Protein AF-A0A3C1P571-F1 (afdb_monomer_lite)

Foldseek 3Di:
DCVVPVQLVVLVVQLVVVLVVLCVVQQVVLVVCVVVVVPVSSVVSVLVSQLVSQLSNLLSVLLSLLQVVCVVVVHDGHSVRSSVLSVVLSQLSSVLSNVVSVVVVVLVVQPPDPDDDPVNVVSVVVSVVVVVVVCQLCVCLSVCCRPVVDRNVRSSVVSNVVCCVPPVVPVVVVCVVVVVVSVVVSPPPD

Structure (mmCIF, N/CA/C/O backbone):
data_AF-A0A3C1P571-F1
#
_entry.id   AF-A0A3C1P571-F1
#
loop_
_atom_site.group_PDB
_atom_site.id
_atom_site.type_symbol
_atom_site.label_atom_id
_atom_site.label_alt_id
_atom_site.label_comp_id
_atom_site.label_asym_id
_atom_site.label_entity_id
_atom_site.label_seq_id
_atom_site.pdbx_PDB_ins_code
_atom_site.Cartn_x
_atom_site.Cartn_y
_atom_site.Cartn_z
_atom_site.occupancy
_atom_site.B_iso_or_equiv
_atom_site.auth_seq_id
_atom_site.auth_comp_id
_atom_site.auth_asym_id
_atom_site.auth_atom_id
_atom_site.pdbx_PDB_model_num
ATOM 1 N N . MET A 1 1 ? -11.996 -12.392 20.877 1.00 53.00 1 MET A N 1
ATOM 2 C CA . MET A 1 1 ? -11.613 -11.478 19.765 1.00 53.00 1 MET A CA 1
ATOM 3 C C . MET A 1 1 ? -11.204 -12.197 18.466 1.00 53.00 1 MET A C 1
ATOM 5 O O . MET A 1 1 ? -12.113 -12.448 17.698 1.00 53.00 1 MET A O 1
ATOM 9 N N . ILE A 1 2 ? -9.954 -12.622 18.165 1.00 51.12 2 ILE A N 1
ATOM 10 C CA . ILE A 1 2 ? -9.664 -13.306 16.856 1.00 51.12 2 ILE A CA 1
ATOM 11 C C . ILE A 1 2 ? -10.326 -14.696 16.749 1.00 51.12 2 ILE A C 1
ATOM 13 O O . ILE A 1 2 ? -10.778 -15.096 15.678 1.00 51.12 2 ILE A O 1
ATOM 17 N N . ARG A 1 3 ? -10.422 -15.438 17.864 1.00 57.59 3 ARG A N 1
ATOM 18 C CA . ARG A 1 3 ? -11.121 -16.739 17.888 1.00 57.59 3 ARG A CA 1
ATOM 19 C C . ARG A 1 3 ? -12.636 -16.619 17.663 1.00 57.59 3 ARG A C 1
ATOM 21 O O . ARG A 1 3 ? -13.216 -17.582 17.166 1.00 57.59 3 ARG A O 1
ATOM 28 N N . GLU A 1 4 ? -13.220 -15.464 17.985 1.00 70.62 4 GLU A N 1
ATOM 29 C CA . GLU A 1 4 ? -14.632 -15.121 17.741 1.00 70.62 4 GLU A CA 1
ATOM 30 C C . GLU A 1 4 ? -14.840 -14.568 16.329 1.00 70.62 4 GLU A C 1
ATOM 32 O O . GLU A 1 4 ? -15.676 -15.075 15.591 1.00 70.62 4 GLU A O 1
ATOM 37 N N . ASN A 1 5 ? -14.000 -13.631 15.887 1.00 79.69 5 ASN A N 1
ATOM 38 C CA . ASN A 1 5 ? -14.169 -12.927 14.614 1.00 79.69 5 ASN A CA 1
ATOM 39 C C . ASN A 1 5 ? -13.268 -13.502 13.515 1.00 79.69 5 ASN A C 1
ATOM 41 O O . ASN A 1 5 ? -12.459 -12.803 12.900 1.00 79.69 5 ASN A O 1
ATOM 45 N N . ARG A 1 6 ? -13.415 -14.808 13.245 1.00 84.44 6 ARG A N 1
ATOM 46 C CA . ARG A 1 6 ? -12.609 -15.539 12.241 1.00 84.44 6 ARG A CA 1
ATOM 47 C C . ARG A 1 6 ? -12.719 -14.956 10.833 1.00 84.44 6 ARG A C 1
ATOM 49 O O . ARG A 1 6 ? -11.794 -15.107 10.039 1.00 84.44 6 ARG A O 1
ATOM 56 N N . TYR A 1 7 ? -13.818 -14.268 10.525 1.00 90.75 7 TYR A N 1
ATOM 57 C CA . TYR A 1 7 ? -14.024 -13.636 9.224 1.00 90.75 7 TYR A CA 1
ATOM 58 C C . TYR A 1 7 ? -13.008 -12.516 8.937 1.00 90.75 7 TYR A C 1
ATOM 60 O O . TYR A 1 7 ? -12.775 -12.211 7.772 1.00 90.75 7 TYR A O 1
ATOM 68 N N . LEU A 1 8 ? -12.354 -11.932 9.953 1.00 91.62 8 LEU A N 1
ATOM 69 C CA . LEU A 1 8 ? -11.294 -10.936 9.745 1.00 91.62 8 LEU A CA 1
ATOM 70 C C . LEU A 1 8 ? -10.104 -11.524 8.966 1.00 91.62 8 LEU A C 1
ATOM 72 O O . LEU A 1 8 ? -9.456 -10.822 8.191 1.00 91.62 8 LEU A O 1
ATOM 76 N N . LEU A 1 9 ? -9.860 -12.835 9.085 1.00 91.75 9 LEU A N 1
ATOM 77 C CA . LEU A 1 9 ? -8.842 -13.541 8.299 1.00 91.75 9 LEU A CA 1
ATOM 78 C C . LEU A 1 9 ? -9.188 -13.611 6.805 1.00 91.75 9 LEU A C 1
ATOM 80 O O . LEU A 1 9 ? -8.304 -13.856 5.986 1.00 91.75 9 LEU A O 1
ATOM 84 N N . ALA A 1 10 ? -10.444 -13.359 6.429 1.00 92.69 10 ALA A N 1
ATOM 85 C CA . ALA A 1 10 ? -10.836 -13.317 5.031 1.00 92.69 10 ALA A CA 1
ATOM 86 C C . ALA A 1 10 ? -10.225 -12.117 4.298 1.00 92.69 10 ALA A C 1
ATOM 88 O O . ALA A 1 10 ? -9.971 -12.231 3.107 1.00 92.69 10 ALA A O 1
ATOM 89 N N . PHE A 1 11 ? -9.934 -10.991 4.964 1.00 95.06 11 PHE A N 1
ATOM 90 C CA . PHE A 1 11 ? -9.364 -9.816 4.288 1.00 95.06 11 PHE A CA 1
ATOM 91 C C . PHE A 1 11 ? -7.977 -10.089 3.680 1.00 95.06 11 PHE A C 1
ATOM 93 O O . PHE A 1 11 ? -7.815 -9.823 2.489 1.00 95.06 11 PHE A O 1
ATOM 100 N N . PRO A 1 12 ? -6.995 -10.667 4.409 1.00 94.00 12 PRO A N 1
ATOM 101 C CA . PRO A 1 12 ? -5.738 -11.109 3.805 1.00 94.00 12 PRO A CA 1
ATOM 102 C C . PRO A 1 12 ? -5.926 -12.099 2.652 1.00 94.00 12 PRO A C 1
ATOM 104 O O . PRO A 1 12 ? -5.263 -11.969 1.627 1.00 94.00 12 PRO A O 1
ATOM 107 N N . VAL A 1 13 ? -6.847 -13.060 2.789 1.00 95.81 13 VAL A N 1
ATOM 108 C CA . VAL A 1 13 ? -7.110 -14.069 1.748 1.00 95.81 13 VAL A CA 1
ATOM 109 C C . VAL A 1 13 ? -7.713 -13.427 0.501 1.00 95.81 13 VAL A C 1
ATOM 111 O O . VAL A 1 13 ? -7.253 -13.690 -0.604 1.00 95.81 13 VAL A O 1
ATOM 114 N N . ILE A 1 14 ? -8.695 -12.541 0.659 1.00 94.94 14 ILE A N 1
ATOM 115 C CA . ILE A 1 14 ? -9.303 -11.783 -0.439 1.00 94.94 14 ILE A CA 1
ATOM 116 C C . ILE A 1 14 ? -8.257 -10.886 -1.095 1.00 94.94 14 ILE A C 1
ATOM 118 O O . ILE A 1 14 ? -8.185 -10.850 -2.316 1.00 94.94 14 ILE A O 1
ATOM 122 N N . GLY A 1 15 ? -7.425 -10.198 -0.309 1.00 95.31 15 GLY A N 1
ATOM 123 C CA . GLY A 1 15 ? -6.330 -9.381 -0.827 1.00 95.31 15 GLY A CA 1
ATOM 124 C C . GLY A 1 15 ? -5.340 -10.204 -1.649 1.00 95.31 15 GLY A C 1
ATOM 125 O O . GLY A 1 15 ? -4.983 -9.799 -2.751 1.00 95.31 15 GLY A O 1
ATOM 126 N N . PHE A 1 16 ? -4.962 -11.388 -1.163 1.00 95.88 16 PHE A N 1
ATOM 127 C CA . PHE A 1 16 ? -4.118 -12.326 -1.900 1.00 95.88 16 PHE A CA 1
ATOM 128 C C . PHE A 1 16 ? -4.790 -12.814 -3.193 1.00 95.88 16 PHE A C 1
ATOM 130 O O . PHE A 1 16 ? -4.220 -12.679 -4.270 1.00 95.88 16 PHE A O 1
ATOM 137 N N . LEU A 1 17 ? -6.022 -13.320 -3.137 1.00 97.25 17 LEU A N 1
ATOM 138 C CA . LEU A 1 17 ? -6.724 -13.801 -4.332 1.00 97.25 17 LEU A CA 1
ATOM 139 C C . LEU A 1 17 ? -6.958 -12.682 -5.356 1.00 97.25 17 LEU A C 1
ATOM 141 O O . LEU A 1 17 ? -6.746 -12.882 -6.549 1.00 97.25 17 LEU A O 1
ATOM 145 N N . ALA A 1 18 ? -7.328 -11.484 -4.905 1.00 96.31 18 ALA A N 1
ATOM 146 C CA . ALA A 1 18 ? -7.505 -10.327 -5.774 1.00 96.31 18 ALA A CA 1
ATOM 147 C C . ALA A 1 18 ? -6.172 -9.834 -6.363 1.00 96.31 18 ALA A C 1
ATOM 149 O O . ALA A 1 18 ? -6.157 -9.349 -7.493 1.00 96.31 18 ALA A O 1
ATOM 150 N N . SER A 1 19 ? -5.048 -9.991 -5.649 1.00 95.88 19 SER A N 1
ATOM 151 C CA . SER A 1 19 ? -3.706 -9.631 -6.144 1.00 95.88 19 SER A CA 1
ATOM 152 C C . SER A 1 19 ? -3.266 -10.456 -7.359 1.00 95.88 19 SER A C 1
ATOM 154 O O . SER A 1 19 ? -2.464 -9.991 -8.172 1.00 95.88 19 SER A O 1
ATOM 156 N N . LEU A 1 20 ? -3.851 -11.644 -7.551 1.00 96.75 20 LEU A N 1
ATOM 157 C CA . LEU A 1 20 ? -3.606 -12.469 -8.734 1.00 96.75 20 LEU A CA 1
ATOM 158 C C . LEU A 1 20 ? -4.117 -11.812 -10.023 1.00 96.75 20 LEU A C 1
ATOM 160 O O . LEU A 1 20 ? -3.573 -12.083 -11.090 1.00 96.75 20 LEU A O 1
ATOM 164 N N . ILE A 1 21 ? -5.119 -10.929 -9.944 1.00 97.00 21 ILE A N 1
ATOM 165 C CA . ILE A 1 21 ? -5.688 -10.266 -11.124 1.00 97.00 21 ILE A CA 1
ATOM 166 C C . ILE A 1 21 ? -4.672 -9.282 -11.740 1.00 97.00 21 ILE A C 1
ATOM 168 O O . ILE A 1 21 ? -4.319 -9.472 -12.905 1.00 97.00 21 ILE A O 1
ATOM 172 N N . PRO A 1 22 ? -4.123 -8.282 -11.012 1.00 95.88 22 PRO A N 1
ATOM 173 C CA . PRO A 1 22 ? -3.043 -7.447 -11.541 1.00 95.88 22 PRO A CA 1
ATOM 174 C C . PRO A 1 22 ? -1.796 -8.238 -11.944 1.00 95.88 22 PRO A C 1
ATOM 176 O O . PRO A 1 22 ? -1.135 -7.886 -12.919 1.00 95.88 22 PRO A O 1
ATOM 179 N N . LEU A 1 23 ? -1.474 -9.314 -11.220 1.00 91.19 23 LEU A N 1
ATOM 180 C CA . LEU A 1 23 ? -0.360 -10.188 -11.579 1.00 91.19 23 LEU A CA 1
ATOM 181 C C . LEU A 1 23 ? -0.583 -10.810 -12.968 1.00 91.19 23 LEU A C 1
ATOM 183 O O . LEU A 1 23 ? 0.268 -10.691 -13.845 1.00 91.19 23 LEU A O 1
ATOM 187 N N . ALA A 1 24 ? -1.752 -11.400 -13.213 1.00 95.56 24 ALA A N 1
ATOM 188 C CA . ALA A 1 24 ? -2.066 -11.999 -14.504 1.00 95.56 24 ALA A CA 1
ATOM 189 C C . ALA A 1 24 ? -2.134 -10.958 -15.634 1.00 95.56 24 ALA A C 1
ATOM 191 O O . ALA A 1 24 ? -1.576 -11.177 -16.704 1.00 95.56 24 ALA A O 1
ATOM 192 N N . ILE A 1 25 ? -2.783 -9.814 -15.392 1.00 97.38 25 ILE A N 1
ATOM 193 C CA . ILE A 1 25 ? -3.024 -8.791 -16.422 1.00 97.38 25 ILE A CA 1
ATOM 194 C C . ILE A 1 25 ? -1.744 -8.046 -16.812 1.00 97.38 25 ILE A C 1
ATOM 196 O O . ILE A 1 25 ? -1.571 -7.720 -17.982 1.00 97.38 25 ILE A O 1
ATOM 200 N N . PHE A 1 26 ? -0.853 -7.757 -15.862 1.00 96.81 26 PHE A N 1
ATOM 201 C CA . PHE A 1 26 ? 0.301 -6.888 -16.114 1.00 96.81 26 PHE A CA 1
ATOM 202 C C . PHE A 1 26 ? 1.635 -7.629 -16.090 1.00 96.81 26 PHE A C 1
ATOM 204 O O . PHE A 1 26 ? 2.482 -7.376 -16.946 1.00 96.81 26 PHE A O 1
ATOM 211 N N . TRP A 1 27 ? 1.837 -8.554 -15.148 1.00 94.94 27 TRP A N 1
ATOM 212 C CA . TRP A 1 27 ? 3.131 -9.226 -15.004 1.00 94.94 27 TRP A CA 1
ATOM 213 C C . TRP A 1 27 ? 3.351 -10.333 -16.033 1.00 94.94 27 TRP A C 1
ATOM 215 O O . TRP A 1 27 ? 4.478 -10.484 -16.500 1.00 94.94 27 TRP A O 1
ATOM 225 N N . ILE A 1 28 ? 2.308 -11.069 -16.440 1.00 95.38 28 ILE A N 1
ATOM 226 C CA . ILE A 1 28 ? 2.451 -12.074 -17.509 1.00 95.38 28 ILE A CA 1
ATOM 227 C C . ILE A 1 28 ? 2.861 -11.397 -18.829 1.00 95.38 28 ILE A C 1
ATOM 229 O O . ILE A 1 28 ? 3.892 -11.786 -19.382 1.00 95.38 28 ILE A O 1
ATOM 233 N N . PRO A 1 29 ? 2.163 -10.350 -19.321 1.00 95.81 29 PRO A N 1
ATOM 234 C CA . PRO A 1 29 ? 2.607 -9.649 -20.523 1.00 95.81 29 PRO A CA 1
ATOM 235 C C . PRO A 1 29 ? 3.970 -8.975 -20.362 1.00 95.81 29 PRO A C 1
ATOM 237 O O . PRO A 1 29 ? 4.763 -9.011 -21.297 1.00 95.81 29 PRO A O 1
ATOM 240 N N . ALA A 1 30 ? 4.285 -8.413 -19.187 1.00 96.06 30 ALA A N 1
ATOM 241 C CA . ALA A 1 30 ? 5.615 -7.860 -18.925 1.00 96.06 30 ALA A CA 1
ATOM 242 C C . ALA A 1 30 ? 6.721 -8.913 -19.115 1.00 96.06 30 ALA A C 1
ATOM 244 O O . ALA A 1 30 ? 7.719 -8.639 -19.781 1.00 96.06 30 ALA A O 1
ATOM 245 N N . GLY A 1 31 ? 6.512 -10.131 -18.603 1.00 95.00 31 GLY A N 1
ATOM 246 C CA . GLY A 1 31 ? 7.425 -11.257 -18.797 1.00 95.00 31 GLY A CA 1
ATOM 247 C C . GLY A 1 31 ? 7.568 -11.660 -20.265 1.00 95.00 31 GLY A C 1
ATOM 248 O O . GLY A 1 31 ? 8.684 -11.839 -20.744 1.00 95.00 31 GLY A O 1
ATOM 249 N N . LEU A 1 32 ? 6.458 -11.731 -21.006 1.00 96.44 32 LEU A N 1
ATOM 250 C CA . LEU A 1 32 ? 6.487 -12.022 -22.444 1.00 96.44 32 LEU A CA 1
ATOM 251 C C . LEU A 1 32 ? 7.244 -10.949 -23.238 1.00 96.44 32 LEU A C 1
ATOM 253 O O . LEU A 1 32 ? 7.972 -11.282 -24.167 1.00 96.44 32 LEU A O 1
ATOM 257 N N . LEU A 1 33 ? 7.113 -9.670 -22.883 1.00 96.81 33 LEU A N 1
ATOM 258 C CA . LEU A 1 33 ? 7.850 -8.589 -23.543 1.00 96.81 33 LEU A CA 1
ATOM 259 C C . LEU A 1 33 ? 9.356 -8.671 -23.288 1.00 96.81 33 LEU A C 1
ATOM 261 O O . LEU A 1 33 ? 10.131 -8.417 -24.206 1.00 96.81 33 LEU A O 1
ATOM 265 N N . TRP A 1 34 ? 9.779 -9.069 -22.086 1.00 95.75 34 TRP A N 1
ATOM 266 C CA . TRP A 1 34 ? 11.197 -9.307 -21.795 1.00 95.75 34 TRP A CA 1
ATOM 267 C C . TRP A 1 34 ? 11.784 -10.451 -22.615 1.00 95.75 34 TRP A C 1
ATOM 269 O O . TRP A 1 34 ? 12.913 -10.336 -23.075 1.00 95.75 34 TRP A O 1
ATOM 279 N N . LEU A 1 35 ? 11.012 -11.514 -22.855 1.00 96.25 35 LEU A N 1
ATOM 280 C CA . LEU A 1 35 ? 11.435 -12.615 -23.728 1.00 96.25 35 LEU A CA 1
ATOM 281 C C . LEU A 1 35 ? 11.573 -12.200 -25.202 1.00 96.25 35 LEU A C 1
ATOM 283 O O . LEU A 1 35 ? 12.237 -12.895 -25.960 1.00 96.25 35 LEU A O 1
ATOM 287 N N . ASN A 1 36 ? 10.951 -11.088 -25.603 1.00 96.62 36 ASN A N 1
ATOM 288 C CA . ASN A 1 36 ? 11.003 -10.532 -26.958 1.00 96.62 36 ASN A CA 1
ATOM 289 C C . ASN A 1 36 ? 11.915 -9.290 -27.053 1.00 96.62 36 ASN A C 1
ATOM 291 O O . ASN A 1 36 ? 11.705 -8.448 -27.925 1.00 96.62 36 ASN A O 1
ATOM 295 N N . ASP A 1 37 ? 12.855 -9.118 -26.117 1.00 95.38 37 ASP A N 1
ATOM 296 C CA . ASP A 1 37 ? 13.794 -7.985 -26.044 1.00 95.38 37 ASP A CA 1
ATOM 297 C C . ASP A 1 37 ? 13.139 -6.586 -25.940 1.00 95.38 37 ASP A C 1
ATOM 299 O O . ASP A 1 37 ? 13.793 -5.550 -26.080 1.00 95.38 37 ASP A O 1
ATOM 303 N N . GLN A 1 38 ? 11.844 -6.509 -25.610 1.00 95.50 38 GLN A N 1
ATOM 304 C CA . GLN A 1 38 ? 11.105 -5.255 -25.418 1.00 95.50 38 GLN A CA 1
ATOM 305 C C . GLN A 1 38 ? 11.192 -4.762 -23.966 1.00 95.50 38 GLN A C 1
ATOM 307 O O . GLN A 1 38 ? 10.188 -4.555 -23.277 1.00 95.50 38 GLN A O 1
ATOM 312 N N . THR A 1 39 ? 12.419 -4.548 -23.487 1.00 93.19 39 THR A N 1
ATOM 313 C CA . THR A 1 39 ? 12.712 -4.294 -22.067 1.00 93.19 39 THR A CA 1
ATOM 314 C C . THR A 1 39 ? 11.992 -3.078 -21.491 1.00 93.19 39 THR A C 1
ATOM 316 O O . THR A 1 39 ? 11.417 -3.161 -20.405 1.00 93.19 39 THR A O 1
ATOM 319 N N . ALA A 1 40 ? 11.969 -1.960 -22.220 1.00 93.88 40 ALA A N 1
ATOM 320 C CA . ALA A 1 40 ? 11.319 -0.734 -21.756 1.00 93.88 40 ALA A CA 1
ATOM 321 C C . ALA A 1 40 ? 9.801 -0.915 -21.570 1.00 93.88 40 ALA A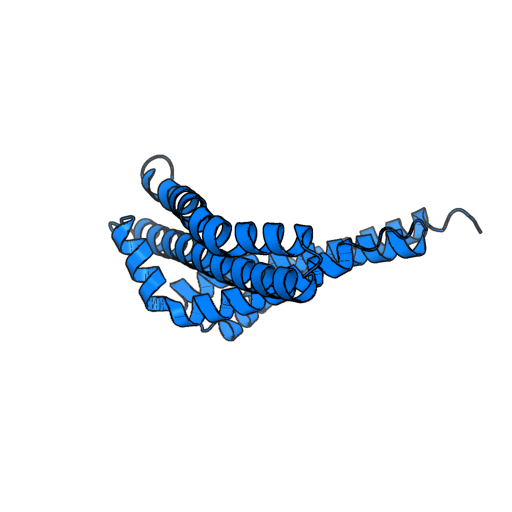 C 1
ATOM 323 O O . ALA A 1 40 ? 9.249 -0.507 -20.548 1.00 93.88 40 ALA A O 1
ATOM 324 N N . ALA A 1 41 ? 9.138 -1.577 -22.523 1.00 94.25 41 ALA A N 1
ATOM 325 C CA . ALA A 1 41 ? 7.706 -1.852 -22.454 1.00 94.25 41 ALA A CA 1
ATOM 326 C C . ALA A 1 41 ? 7.374 -2.857 -21.336 1.00 94.25 41 ALA A C 1
ATOM 328 O O . ALA A 1 41 ? 6.415 -2.654 -20.589 1.00 94.25 41 ALA A O 1
ATOM 329 N N . GLY A 1 42 ? 8.211 -3.886 -21.155 1.00 95.56 42 GLY A N 1
ATOM 330 C CA . GLY A 1 42 ? 8.087 -4.831 -20.043 1.00 95.56 42 GLY A CA 1
ATOM 331 C C . GLY A 1 42 ? 8.211 -4.154 -18.674 1.00 95.56 42 GLY A C 1
ATOM 332 O O . GLY A 1 42 ? 7.381 -4.381 -17.796 1.00 95.56 42 GLY A O 1
ATOM 333 N N . ILE A 1 43 ? 9.182 -3.247 -18.502 1.00 92.19 43 ILE A N 1
ATOM 334 C CA . ILE A 1 43 ? 9.338 -2.468 -17.260 1.00 92.19 43 ILE A CA 1
ATOM 335 C C . ILE A 1 43 ? 8.114 -1.580 -17.013 1.00 92.19 43 ILE A C 1
ATOM 337 O O . ILE A 1 43 ? 7.601 -1.555 -15.894 1.00 92.19 43 ILE A O 1
ATOM 341 N N . ALA A 1 44 ? 7.622 -0.875 -18.036 1.00 94.00 44 ALA A N 1
ATOM 342 C CA . ALA A 1 44 ? 6.449 -0.015 -17.900 1.00 94.00 44 ALA A CA 1
ATOM 343 C C . ALA A 1 44 ? 5.221 -0.804 -17.409 1.00 94.00 44 ALA A C 1
ATOM 345 O O . ALA A 1 44 ? 4.562 -0.390 -16.453 1.00 94.00 44 ALA A O 1
ATOM 346 N N . LEU A 1 45 ? 4.958 -1.979 -17.993 1.00 95.31 45 LEU A N 1
ATOM 347 C CA . LEU A 1 45 ? 3.868 -2.851 -17.548 1.00 95.31 45 LEU A CA 1
ATOM 348 C C . LEU A 1 45 ? 4.091 -3.411 -16.143 1.00 95.31 45 LEU A C 1
ATOM 350 O O . LEU A 1 45 ? 3.149 -3.427 -15.354 1.00 95.31 45 LEU A O 1
ATOM 354 N N . ALA A 1 46 ? 5.314 -3.809 -15.786 1.00 93.75 46 ALA A N 1
ATOM 355 C CA . ALA A 1 46 ? 5.621 -4.288 -14.439 1.00 93.75 46 ALA A CA 1
ATOM 356 C C . ALA A 1 46 ? 5.387 -3.202 -13.370 1.00 93.75 46 ALA A C 1
ATOM 358 O O . ALA A 1 46 ? 4.852 -3.487 -12.295 1.00 93.75 46 ALA A O 1
ATOM 359 N N . VAL A 1 47 ? 5.724 -1.940 -13.666 1.00 93.88 47 VAL A N 1
ATOM 360 C CA . VAL A 1 47 ? 5.464 -0.800 -12.769 1.00 93.88 47 VAL A CA 1
ATOM 361 C C . VAL A 1 47 ? 3.962 -0.568 -12.603 1.00 93.88 47 VAL A C 1
ATOM 363 O O . VAL A 1 47 ? 3.487 -0.455 -11.471 1.00 93.88 47 VAL A O 1
ATOM 366 N N . ILE A 1 48 ? 3.196 -0.566 -13.700 1.00 95.69 48 ILE A N 1
ATOM 367 C CA . ILE A 1 48 ? 1.730 -0.431 -13.654 1.00 95.69 48 ILE A CA 1
ATOM 368 C C . ILE A 1 48 ? 1.108 -1.596 -12.873 1.00 95.69 48 ILE A C 1
ATOM 370 O O . ILE A 1 48 ? 0.255 -1.379 -12.013 1.00 95.69 48 ILE A O 1
ATOM 374 N N . GLY A 1 49 ? 1.576 -2.822 -13.110 1.00 96.00 49 GLY A N 1
ATOM 375 C CA . GLY A 1 49 ? 1.133 -4.017 -12.400 1.00 96.00 49 GLY A CA 1
ATOM 376 C C . GLY A 1 49 ? 1.416 -3.958 -10.906 1.00 96.00 49 GLY A C 1
ATOM 377 O O . GLY A 1 49 ? 0.552 -4.296 -10.102 1.00 96.00 49 GLY A O 1
ATOM 378 N N . THR A 1 50 ? 2.597 -3.475 -10.517 1.00 95.06 50 THR A N 1
ATOM 379 C CA . THR A 1 50 ? 2.962 -3.268 -9.107 1.00 95.06 50 THR A CA 1
ATOM 380 C C . THR A 1 50 ? 2.052 -2.235 -8.450 1.00 95.06 50 THR A C 1
ATOM 382 O O . THR A 1 50 ? 1.561 -2.470 -7.347 1.00 95.06 50 THR A O 1
ATOM 385 N N . PHE A 1 51 ? 1.767 -1.128 -9.139 1.00 96.88 51 PHE A N 1
ATOM 386 C CA . PHE A 1 51 ? 0.855 -0.100 -8.644 1.00 96.88 51 PHE A CA 1
ATOM 387 C C . PHE A 1 51 ? -0.576 -0.622 -8.475 1.00 96.88 51 PHE A C 1
ATOM 389 O O . PHE A 1 51 ? -1.170 -0.464 -7.407 1.00 96.88 51 PHE A O 1
ATOM 396 N N . ALA A 1 52 ? -1.111 -1.305 -9.489 1.00 97.50 52 ALA A N 1
ATOM 397 C CA . ALA A 1 52 ? -2.431 -1.925 -9.429 1.00 97.50 52 ALA A CA 1
ATOM 398 C C . ALA A 1 52 ? -2.517 -2.948 -8.287 1.00 97.50 52 ALA A C 1
ATOM 400 O O . ALA A 1 52 ? -3.484 -2.960 -7.523 1.00 97.50 52 ALA A O 1
ATOM 401 N N . ASN A 1 53 ? -1.468 -3.752 -8.109 1.00 96.69 53 ASN A N 1
ATOM 402 C CA . ASN A 1 53 ? -1.381 -4.695 -7.006 1.00 96.69 53 ASN A CA 1
ATOM 403 C C . ASN A 1 53 ? -1.383 -3.996 -5.639 1.00 96.69 53 ASN A C 1
ATOM 405 O O . ASN A 1 53 ? -2.098 -4.389 -4.718 1.00 96.69 53 ASN A O 1
ATOM 409 N N . GLN A 1 54 ? -0.625 -2.908 -5.517 1.00 96.31 54 GLN A N 1
ATOM 410 C CA . GLN A 1 54 ? -0.549 -2.132 -4.288 1.00 96.31 54 GLN A CA 1
ATOM 411 C C . GLN A 1 54 ? -1.901 -1.503 -3.916 1.00 96.31 54 GLN A C 1
ATOM 413 O O . GLN A 1 54 ? -2.218 -1.418 -2.727 1.00 96.31 54 GLN A O 1
ATOM 418 N N . ILE A 1 55 ? -2.725 -1.109 -4.895 1.00 97.56 55 ILE A N 1
ATOM 419 C CA . ILE A 1 55 ? -4.102 -0.645 -4.653 1.00 97.56 55 ILE A CA 1
ATOM 420 C C . ILE A 1 55 ? -4.937 -1.769 -4.033 1.00 97.56 55 ILE A C 1
ATOM 422 O O . ILE A 1 55 ? -5.543 -1.561 -2.982 1.00 97.56 55 ILE A O 1
ATOM 426 N N . VAL A 1 56 ? -4.927 -2.964 -4.631 1.00 97.62 56 VAL A N 1
ATOM 427 C CA . VAL A 1 56 ? -5.685 -4.127 -4.136 1.00 97.62 56 VAL A CA 1
ATOM 428 C C . VAL A 1 56 ? -5.311 -4.456 -2.689 1.00 97.62 56 VAL A C 1
ATOM 430 O O . VAL A 1 56 ? -6.186 -4.571 -1.828 1.00 97.62 56 VAL A O 1
ATOM 433 N N . LEU A 1 57 ? -4.010 -4.529 -2.394 1.00 96.12 57 LEU A N 1
ATOM 434 C CA . LEU A 1 57 ? -3.518 -4.801 -1.042 1.00 96.12 57 LEU A CA 1
ATOM 435 C C . LEU A 1 57 ? -3.908 -3.697 -0.047 1.00 96.12 57 LEU A C 1
ATOM 437 O O . LEU A 1 57 ? -4.228 -3.989 1.109 1.00 96.12 57 LEU A O 1
ATOM 441 N N . SER A 1 58 ? -3.926 -2.437 -0.490 1.00 96.75 58 SER A N 1
ATOM 442 C CA . SER A 1 58 ? -4.322 -1.296 0.345 1.00 96.75 58 SER A CA 1
ATOM 443 C C . SER A 1 58 ? -5.819 -1.310 0.664 1.00 96.75 58 SER A C 1
ATOM 445 O O . SER A 1 58 ? -6.194 -1.016 1.796 1.00 96.75 58 SER A O 1
ATOM 447 N N . ILE A 1 59 ? -6.671 -1.709 -0.288 1.00 97.75 59 ILE A N 1
ATOM 448 C CA . ILE A 1 59 ? -8.118 -1.883 -0.077 1.00 97.75 59 ILE A CA 1
ATOM 449 C C . ILE A 1 59 ? -8.373 -3.014 0.921 1.00 97.75 59 ILE A C 1
ATOM 451 O O . ILE A 1 59 ? -9.078 -2.809 1.906 1.00 97.75 59 ILE A O 1
ATOM 455 N N . ALA A 1 60 ? -7.763 -4.185 0.717 1.00 97.50 60 ALA A N 1
ATOM 456 C CA . ALA A 1 60 ? -7.930 -5.325 1.617 1.00 97.50 60 ALA A CA 1
ATOM 457 C C . ALA A 1 60 ? -7.478 -4.998 3.052 1.00 97.50 60 ALA A C 1
ATOM 459 O O . ALA A 1 60 ? -8.205 -5.260 4.012 1.00 97.50 60 ALA A O 1
ATOM 460 N N . SER A 1 61 ? -6.316 -4.353 3.194 1.00 96.75 61 SER A N 1
ATOM 461 C CA . SER A 1 61 ? -5.797 -3.907 4.493 1.00 96.75 61 SER A CA 1
ATOM 462 C C . SER A 1 61 ? -6.681 -2.828 5.123 1.00 96.75 61 SER A C 1
ATOM 464 O O . SER A 1 61 ? -6.959 -2.880 6.318 1.00 96.75 61 SER A O 1
ATOM 466 N N . GLY A 1 62 ? -7.172 -1.869 4.332 1.00 97.38 62 GLY A N 1
ATOM 467 C CA . GLY A 1 62 ? -8.105 -0.846 4.805 1.00 97.38 62 GLY A CA 1
ATOM 468 C C . GLY A 1 62 ? -9.432 -1.441 5.276 1.00 97.38 62 GLY A C 1
ATOM 469 O O . GLY A 1 62 ? -9.981 -1.003 6.286 1.00 97.38 62 GLY A O 1
ATOM 470 N N . GLY A 1 63 ? -9.918 -2.481 4.594 1.00 97.38 63 GLY A N 1
ATOM 471 C CA . GLY A 1 63 ? -11.122 -3.206 4.983 1.00 97.38 63 GLY A CA 1
ATOM 472 C C . GLY A 1 63 ? -10.949 -3.969 6.291 1.00 97.38 63 GLY A C 1
ATOM 473 O O . GLY A 1 63 ? -11.822 -3.887 7.153 1.00 97.38 63 GLY A O 1
ATOM 474 N N . LEU A 1 64 ? -9.797 -4.625 6.475 1.00 97.06 64 LEU A N 1
ATOM 475 C CA . LEU A 1 64 ? -9.437 -5.275 7.734 1.00 97.06 64 LEU A CA 1
ATOM 476 C C . LEU A 1 64 ? -9.418 -4.274 8.892 1.00 97.06 64 LEU A C 1
ATOM 478 O O . LEU A 1 64 ? -10.016 -4.534 9.931 1.00 97.06 64 LEU A O 1
ATOM 482 N N . VAL A 1 65 ? -8.764 -3.126 8.698 1.00 97.00 65 VAL A N 1
ATOM 483 C CA . VAL A 1 65 ? -8.684 -2.061 9.706 1.00 97.00 65 VAL A CA 1
ATOM 484 C C . VAL A 1 65 ? -10.076 -1.544 10.070 1.00 97.00 65 VAL A C 1
ATOM 486 O O . VAL A 1 65 ? -10.399 -1.455 11.250 1.00 97.00 65 VAL A O 1
ATOM 489 N N . ALA A 1 66 ? -10.924 -1.248 9.081 1.00 96.31 66 ALA A N 1
ATOM 490 C CA . ALA A 1 66 ? -12.271 -0.736 9.331 1.00 96.31 66 ALA A CA 1
ATOM 491 C C . ALA A 1 66 ? -13.193 -1.757 10.018 1.00 96.31 66 ALA A C 1
ATOM 493 O O . ALA A 1 66 ? -14.018 -1.377 10.853 1.0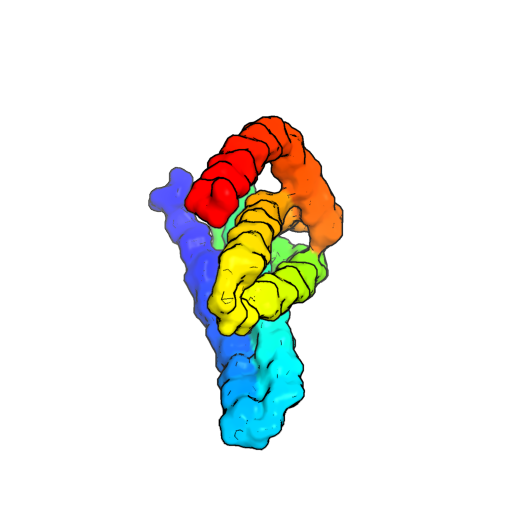0 96.31 66 ALA A O 1
ATOM 494 N N . ALA A 1 67 ? -13.079 -3.038 9.660 1.00 95.81 67 ALA A N 1
ATOM 495 C CA . ALA A 1 67 ? -13.850 -4.100 10.296 1.00 95.81 67 ALA A CA 1
ATOM 496 C C . ALA A 1 67 ? -13.385 -4.335 11.738 1.00 95.81 67 ALA A C 1
ATOM 498 O O . ALA A 1 67 ? -14.211 -4.388 12.644 1.00 95.81 67 ALA A O 1
ATOM 499 N N . ALA A 1 68 ? -12.068 -4.388 11.960 1.00 95.19 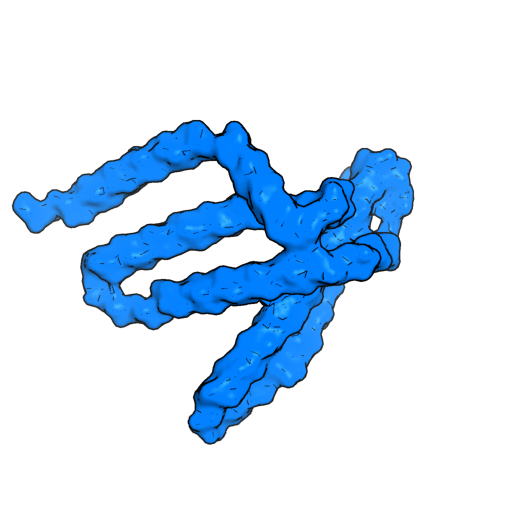68 ALA A N 1
ATOM 500 C CA . ALA A 1 68 ? -11.492 -4.537 13.290 1.00 95.19 68 ALA A CA 1
ATOM 501 C C . ALA A 1 68 ? -11.882 -3.382 14.224 1.00 95.19 68 ALA A C 1
ATOM 503 O O . ALA A 1 68 ? -12.266 -3.631 15.358 1.00 95.19 68 ALA A O 1
ATOM 504 N N . ASP A 1 69 ? -11.841 -2.139 13.745 1.00 95.19 69 ASP A N 1
ATOM 505 C CA . ASP A 1 69 ? -12.273 -0.963 14.511 1.00 95.19 69 ASP A CA 1
ATOM 506 C C . ASP A 1 69 ? -13.752 -1.036 14.929 1.00 95.19 69 ASP A C 1
ATOM 508 O O . ASP A 1 69 ? -14.100 -0.749 16.076 1.00 95.19 69 ASP A O 1
ATOM 512 N N . THR A 1 70 ? -14.617 -1.501 14.022 1.00 94.19 70 THR A N 1
ATOM 513 C CA . THR A 1 70 ? -16.055 -1.644 14.298 1.00 94.19 70 THR A CA 1
ATOM 514 C C . THR A 1 70 ? -16.310 -2.711 15.374 1.00 94.19 70 THR A C 1
ATOM 516 O O . THR A 1 70 ? -17.048 -2.451 16.319 1.00 94.19 70 THR A O 1
ATOM 519 N N . GLU A 1 71 ? -15.644 -3.865 15.277 1.00 93.56 71 GLU A N 1
ATOM 520 C CA . GLU A 1 71 ? -15.728 -4.947 16.273 1.00 93.56 71 GLU A CA 1
ATOM 521 C C . GLU A 1 71 ? -15.171 -4.539 17.640 1.00 93.56 71 GLU A C 1
ATOM 523 O O . GLU A 1 71 ? -15.763 -4.822 18.679 1.00 93.56 71 GLU A O 1
ATOM 528 N N . LEU A 1 72 ? -14.030 -3.842 17.660 1.00 92.50 72 LEU A N 1
ATOM 529 C CA . LEU A 1 72 ? -13.418 -3.358 18.901 1.00 92.50 72 LEU A CA 1
ATOM 530 C C . LEU A 1 72 ? -14.283 -2.308 19.604 1.00 92.50 72 LEU A C 1
ATOM 532 O O . LEU A 1 72 ? -14.221 -2.187 20.826 1.00 92.50 72 LEU A O 1
ATOM 536 N N . SER A 1 73 ? -15.109 -1.589 18.847 1.00 92.88 73 SER A N 1
ATOM 537 C CA . SER A 1 73 ? -16.082 -0.627 19.371 1.00 92.88 73 SER A CA 1
ATOM 538 C C . SER A 1 73 ? -17.391 -1.280 19.844 1.00 92.88 73 SER A C 1
ATOM 540 O O . SER A 1 73 ? -18.320 -0.570 20.222 1.00 92.88 73 SER A O 1
ATOM 542 N N . GLY A 1 74 ? -17.484 -2.616 19.824 1.00 90.81 74 GLY A N 1
ATOM 543 C CA . GLY A 1 74 ? -18.675 -3.371 20.224 1.00 90.81 74 GLY A CA 1
ATOM 544 C C . GLY A 1 74 ? -19.804 -3.373 19.189 1.00 90.81 74 GLY A C 1
ATOM 545 O O . GLY A 1 74 ? -20.939 -3.684 19.541 1.00 90.81 74 GLY A O 1
ATOM 546 N N . GLY A 1 75 ? -19.521 -2.991 17.940 1.00 89.75 75 GLY A N 1
ATOM 547 C CA . GLY A 1 75 ? -20.473 -3.077 16.835 1.00 89.75 75 GLY A CA 1
ATOM 548 C C . GLY A 1 75 ? -20.291 -4.349 16.009 1.00 89.75 75 GLY A C 1
ATOM 549 O O . GLY A 1 75 ? -19.207 -4.922 15.971 1.00 89.75 75 GLY A O 1
ATOM 550 N N . ASP A 1 76 ? -21.330 -4.732 15.269 1.00 90.31 76 ASP A N 1
ATOM 551 C CA . ASP A 1 76 ? -21.276 -5.884 14.367 1.00 90.31 76 ASP A CA 1
ATOM 552 C C . ASP A 1 76 ? -20.676 -5.492 13.016 1.00 90.31 76 ASP A C 1
ATOM 554 O O . ASP A 1 76 ? -21.175 -4.597 12.321 1.00 90.31 76 ASP A O 1
ATOM 558 N N . SER A 1 77 ? -19.609 -6.180 12.610 1.00 92.88 77 SER A N 1
ATOM 559 C CA . SER A 1 77 ? -18.986 -5.957 11.310 1.00 92.88 77 SER A CA 1
ATOM 560 C C . SER A 1 77 ? -19.018 -7.192 10.411 1.00 92.88 77 SER A C 1
ATOM 562 O O . SER A 1 77 ? -19.450 -8.283 10.770 1.00 92.88 77 SER A O 1
ATOM 564 N N . SER A 1 78 ? -18.643 -6.994 9.150 1.00 94.06 78 SER A N 1
ATOM 565 C CA . SER A 1 78 ? -18.641 -8.040 8.128 1.00 94.06 78 SER A CA 1
ATOM 566 C C . SER A 1 78 ? -17.625 -7.734 7.035 1.00 94.06 78 SER A C 1
ATOM 568 O O . SER A 1 78 ? -17.163 -6.600 6.882 1.00 94.06 78 SER A O 1
ATOM 570 N N . ILE A 1 79 ? -17.317 -8.735 6.206 1.00 94.56 79 ILE A N 1
ATOM 571 C CA . ILE A 1 79 ? -16.443 -8.568 5.033 1.00 94.56 79 ILE A CA 1
ATOM 572 C C . ILE A 1 79 ? -16.980 -7.457 4.123 1.00 94.56 79 ILE A C 1
ATOM 574 O O . ILE A 1 79 ? -16.238 -6.561 3.723 1.00 94.56 79 ILE A O 1
ATOM 578 N N . ARG A 1 80 ? -18.290 -7.476 3.842 1.00 95.06 80 ARG A N 1
ATOM 579 C CA . ARG A 1 80 ? -18.946 -6.460 3.011 1.00 95.06 80 ARG A CA 1
ATOM 580 C C . ARG A 1 80 ? -18.805 -5.069 3.620 1.00 95.06 80 ARG A C 1
ATOM 582 O O . ARG A 1 80 ? -18.494 -4.133 2.891 1.00 95.06 80 ARG A O 1
ATOM 589 N N . HIS A 1 81 ? -19.008 -4.938 4.932 1.00 94.69 81 HIS A N 1
ATOM 590 C CA . HIS A 1 81 ? -18.851 -3.665 5.640 1.00 94.69 81 HIS A CA 1
ATOM 591 C C . HIS A 1 81 ? -17.423 -3.126 5.540 1.00 94.69 81 HIS A C 1
ATOM 593 O O . HIS A 1 81 ? -17.237 -1.975 5.149 1.00 94.69 81 HIS A O 1
ATOM 599 N N . GLY A 1 82 ? -16.415 -3.956 5.829 1.00 95.88 82 GLY A N 1
ATOM 600 C CA . GLY A 1 82 ? -15.013 -3.544 5.750 1.00 95.88 82 GLY A CA 1
ATOM 601 C C . GLY A 1 82 ? -14.612 -3.138 4.332 1.00 95.88 82 GLY A C 1
ATOM 602 O O . GLY A 1 82 ? -14.061 -2.054 4.134 1.00 95.88 82 GLY A O 1
ATOM 603 N N . ILE A 1 83 ? -14.962 -3.944 3.322 1.00 96.88 83 ILE A N 1
ATOM 604 C CA . ILE A 1 83 ? -14.687 -3.600 1.922 1.00 96.88 83 ILE A CA 1
ATOM 605 C C . ILE A 1 83 ? -15.410 -2.305 1.528 1.00 96.88 83 ILE A C 1
ATOM 607 O O . ILE A 1 83 ? -14.769 -1.406 0.991 1.00 96.88 83 ILE A O 1
ATOM 611 N N . ALA A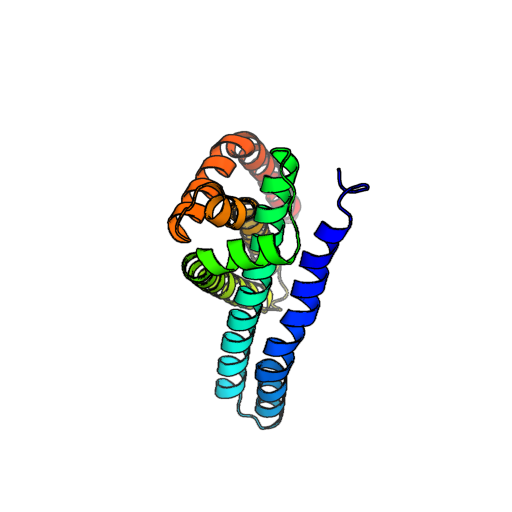 1 84 ? -16.693 -2.137 1.858 1.00 97.31 84 ALA A N 1
ATOM 612 C CA . ALA A 1 84 ? -17.429 -0.910 1.548 1.00 97.31 84 ALA A CA 1
ATOM 613 C C . ALA A 1 84 ? -16.799 0.336 2.198 1.00 97.31 84 ALA A C 1
ATOM 615 O O . ALA A 1 84 ? -16.594 1.344 1.522 1.00 97.31 84 ALA A O 1
ATOM 616 N N . ARG A 1 85 ? -16.415 0.255 3.481 1.00 97.19 85 ARG A N 1
ATOM 617 C CA . ARG A 1 85 ? -15.687 1.322 4.191 1.00 97.19 85 ARG A CA 1
ATOM 618 C C . ARG A 1 85 ? -14.356 1.648 3.512 1.00 97.19 85 ARG A C 1
ATOM 620 O O . ARG A 1 85 ? -14.036 2.822 3.347 1.00 97.19 85 ARG A O 1
ATOM 627 N N . SER A 1 86 ? -13.594 0.636 3.097 1.00 97.19 86 SER A N 1
ATOM 628 C CA . SER A 1 86 ? -12.316 0.843 2.402 1.00 97.19 86 SER A CA 1
ATOM 629 C C . SER A 1 86 ? -12.496 1.506 1.032 1.00 97.19 86 SER A C 1
ATOM 631 O O . SER A 1 86 ? -11.780 2.451 0.709 1.00 97.19 86 SER A O 1
ATOM 633 N N . LEU A 1 87 ? -13.512 1.098 0.264 1.00 97.44 87 LEU A N 1
ATOM 634 C CA . LEU A 1 87 ? -13.835 1.688 -1.036 1.00 97.44 87 LEU A CA 1
ATOM 635 C C . LEU A 1 87 ? -14.333 3.133 -0.904 1.00 97.44 87 LEU A C 1
ATOM 637 O O . LEU A 1 87 ? -14.007 3.967 -1.743 1.00 97.44 87 LEU A O 1
ATOM 641 N N . ALA A 1 88 ? -15.020 3.480 0.187 1.00 97.62 88 ALA A N 1
ATOM 642 C CA . ALA A 1 88 ? -15.360 4.872 0.494 1.00 97.62 88 ALA A CA 1
ATOM 643 C C . ALA A 1 88 ? -14.116 5.764 0.711 1.00 97.62 88 ALA A C 1
ATOM 645 O O . ALA A 1 88 ? -14.198 6.987 0.611 1.00 97.62 88 ALA A O 1
ATOM 646 N N . ARG A 1 89 ? -12.947 5.165 0.975 1.00 96.94 89 ARG A N 1
ATOM 647 C CA . ARG A 1 89 ? -11.643 5.835 1.113 1.00 96.94 89 ARG A CA 1
ATOM 648 C C . ARG A 1 89 ? -10.683 5.503 -0.036 1.00 96.94 89 ARG A C 1
ATOM 650 O O . ARG A 1 89 ? -9.469 5.634 0.118 1.00 96.94 89 ARG A O 1
ATOM 657 N N . ILE A 1 90 ? -11.204 5.131 -1.207 1.00 97.25 90 ILE A N 1
ATOM 658 C CA . ILE A 1 90 ? -10.384 4.685 -2.341 1.00 97.25 90 ILE A CA 1
ATOM 659 C C . ILE A 1 90 ? -9.358 5.729 -2.800 1.00 97.25 90 ILE A C 1
ATOM 661 O O . ILE A 1 90 ? -8.219 5.374 -3.080 1.00 97.25 90 ILE A O 1
ATOM 665 N N . VAL A 1 91 ? -9.709 7.019 -2.822 1.00 97.62 91 VAL A N 1
ATOM 666 C CA . VAL A 1 91 ? -8.805 8.082 -3.302 1.00 97.62 91 VAL A CA 1
ATOM 667 C C . VAL A 1 91 ? -7.541 8.190 -2.426 1.00 97.62 91 VAL A C 1
ATOM 669 O O . VAL A 1 91 ? -6.438 8.072 -2.965 1.00 97.62 91 VAL A O 1
ATOM 672 N N . PRO A 1 92 ? -7.641 8.324 -1.086 1.00 97.81 92 PRO A N 1
ATOM 673 C CA . PRO A 1 92 ? -6.479 8.216 -0.204 1.00 97.81 92 PRO A CA 1
ATOM 674 C C . PRO A 1 92 ? -5.697 6.900 -0.331 1.00 97.81 92 PRO A C 1
ATOM 676 O O . PRO A 1 92 ? -4.468 6.915 -0.236 1.00 97.81 92 PRO A O 1
ATOM 679 N N . LEU A 1 93 ? -6.371 5.767 -0.550 1.00 97.56 93 LEU A N 1
ATOM 680 C CA . LEU A 1 93 ? -5.705 4.469 -0.702 1.00 97.56 93 LEU A CA 1
ATOM 681 C C . LEU A 1 93 ? -4.918 4.371 -2.015 1.00 97.56 93 LEU A C 1
ATOM 683 O O . LEU A 1 93 ? -3.812 3.841 -2.010 1.00 97.56 93 LEU A O 1
ATOM 687 N N . ILE A 1 94 ? -5.429 4.937 -3.112 1.00 97.94 94 ILE A N 1
ATOM 688 C CA . ILE A 1 94 ? -4.705 5.048 -4.387 1.00 97.94 94 ILE A CA 1
ATOM 689 C C . ILE A 1 94 ? -3.475 5.944 -4.220 1.00 97.94 94 ILE A C 1
ATOM 691 O O . ILE A 1 94 ? -2.381 5.573 -4.642 1.00 97.94 94 ILE A O 1
ATOM 695 N N . GLY A 1 95 ? -3.625 7.099 -3.562 1.00 97.56 95 GLY A N 1
ATOM 696 C CA . GLY A 1 95 ? -2.494 7.992 -3.292 1.00 97.56 95 GLY A CA 1
ATOM 697 C C . GLY A 1 95 ? -1.418 7.326 -2.428 1.00 97.56 95 GLY A C 1
ATOM 698 O O . GLY A 1 95 ? -0.226 7.475 -2.689 1.00 97.56 95 GLY A O 1
ATOM 699 N N . TRP A 1 96 ? -1.828 6.526 -1.440 1.00 96.88 96 TRP A N 1
ATOM 700 C CA . TRP A 1 96 ? -0.909 5.713 -0.646 1.00 96.88 96 TRP A CA 1
ATOM 701 C C . TRP A 1 96 ? -0.226 4.644 -1.499 1.00 96.88 96 TRP A C 1
ATOM 703 O O . TRP A 1 96 ? 0.996 4.516 -1.454 1.00 96.88 96 TRP A O 1
ATOM 713 N N . ALA A 1 97 ? -0.993 3.924 -2.317 1.00 96.88 97 ALA A N 1
ATOM 714 C CA . ALA A 1 97 ? -0.466 2.884 -3.182 1.00 96.88 97 ALA A CA 1
ATOM 715 C C . ALA A 1 97 ? 0.580 3.422 -4.163 1.00 96.88 97 ALA A C 1
ATOM 717 O O . ALA A 1 97 ? 1.588 2.758 -4.402 1.00 96.88 97 ALA A O 1
ATOM 718 N N . LEU A 1 98 ? 0.394 4.639 -4.677 1.00 96.81 98 LEU A N 1
ATOM 719 C CA . LEU A 1 98 ? 1.359 5.286 -5.559 1.00 96.81 98 LEU A CA 1
ATOM 720 C C . LEU A 1 98 ? 2.679 5.546 -4.828 1.00 96.81 98 LEU A C 1
ATOM 722 O O . LEU A 1 98 ? 3.736 5.133 -5.299 1.00 96.81 98 LEU A O 1
ATOM 726 N N . ILE A 1 99 ? 2.615 6.172 -3.649 1.00 95.81 99 ILE A N 1
ATOM 727 C CA . ILE A 1 99 ? 3.797 6.483 -2.834 1.00 95.81 99 ILE A CA 1
ATOM 728 C C . ILE A 1 99 ? 4.532 5.195 -2.442 1.00 95.81 99 ILE A C 1
ATOM 730 O O . ILE A 1 99 ? 5.744 5.095 -2.625 1.00 95.81 99 ILE A O 1
ATOM 734 N N . ALA A 1 100 ? 3.801 4.192 -1.951 1.00 93.62 100 ALA A N 1
ATOM 735 C CA . ALA A 1 100 ? 4.366 2.901 -1.580 1.00 93.62 100 ALA A CA 1
ATOM 736 C C . ALA A 1 100 ? 5.023 2.200 -2.779 1.00 93.62 100 ALA A C 1
ATOM 738 O O . ALA A 1 100 ? 6.121 1.665 -2.647 1.00 93.62 100 ALA A O 1
ATOM 739 N N . THR A 1 101 ? 4.400 2.257 -3.961 1.00 94.12 101 THR A N 1
ATOM 740 C CA . THR A 1 101 ? 4.966 1.691 -5.195 1.00 94.12 101 THR A CA 1
ATOM 741 C C . THR A 1 101 ? 6.274 2.374 -5.567 1.00 94.12 101 THR A C 1
ATOM 743 O O . THR A 1 101 ? 7.263 1.687 -5.805 1.00 94.12 101 THR A O 1
ATOM 746 N N . VAL A 1 102 ? 6.316 3.709 -5.560 1.00 92.69 102 VAL A N 1
ATOM 747 C CA . VAL A 1 102 ? 7.538 4.471 -5.858 1.00 92.69 102 VAL A CA 1
ATOM 748 C C . VAL A 1 102 ? 8.662 4.085 -4.896 1.00 92.69 102 VAL A C 1
ATOM 750 O O . VAL A 1 102 ? 9.771 3.790 -5.339 1.00 92.69 102 VAL A O 1
ATOM 753 N N . VAL A 1 103 ? 8.381 4.007 -3.592 1.00 90.31 103 VAL A N 1
ATOM 754 C CA . VAL A 1 103 ? 9.394 3.609 -2.605 1.00 90.31 103 VAL A CA 1
ATOM 755 C C . VAL A 1 103 ? 9.848 2.164 -2.811 1.00 90.31 103 VAL A C 1
ATOM 757 O O . VAL A 1 103 ? 11.046 1.902 -2.759 1.00 90.31 103 VAL A O 1
ATOM 760 N N . ASN A 1 104 ? 8.937 1.234 -3.104 1.00 86.56 104 ASN A N 1
ATOM 761 C CA . ASN A 1 104 ? 9.284 -0.163 -3.378 1.00 86.56 104 ASN A CA 1
ATOM 762 C C . ASN A 1 104 ? 10.147 -0.319 -4.638 1.00 86.56 104 ASN A C 1
ATOM 764 O O . ASN A 1 104 ? 11.102 -1.096 -4.632 1.00 86.56 104 ASN A O 1
ATOM 768 N N . VAL A 1 105 ? 9.853 0.440 -5.695 1.00 86.25 105 VAL A N 1
ATOM 769 C CA . VAL A 1 105 ? 10.648 0.463 -6.930 1.00 86.25 105 VAL A CA 1
ATOM 770 C C . VAL A 1 105 ? 12.052 1.009 -6.650 1.00 86.25 105 VAL A C 1
ATOM 772 O O . VAL A 1 105 ? 13.040 0.358 -6.988 1.00 86.25 105 VAL A O 1
ATOM 775 N N . ILE A 1 106 ? 12.161 2.139 -5.943 1.00 86.19 106 ILE A N 1
ATOM 776 C CA . ILE A 1 106 ? 13.452 2.711 -5.522 1.00 86.19 106 ILE A CA 1
ATOM 777 C C . ILE A 1 106 ? 14.230 1.714 -4.648 1.00 86.19 106 ILE A C 1
ATOM 779 O O . ILE A 1 106 ? 15.419 1.483 -4.864 1.00 86.19 106 ILE A O 1
ATOM 783 N N . ALA A 1 107 ? 13.556 1.058 -3.702 1.00 80.88 107 ALA A N 1
ATOM 784 C CA . ALA A 1 107 ? 14.136 0.023 -2.850 1.00 80.88 107 ALA A CA 1
ATOM 785 C C . ALA A 1 107 ? 14.655 -1.186 -3.643 1.00 80.88 107 ALA A C 1
ATOM 787 O O . ALA A 1 107 ? 15.630 -1.825 -3.242 1.00 80.88 107 ALA A O 1
ATOM 788 N N . GLY A 1 108 ? 13.985 -1.537 -4.743 1.00 76.19 108 GLY A N 1
ATOM 789 C CA . GLY A 1 108 ? 14.415 -2.581 -5.670 1.00 76.19 108 GLY A CA 1
ATOM 790 C C . GLY A 1 108 ? 15.750 -2.237 -6.327 1.00 76.19 108 GLY A C 1
ATOM 791 O O . GLY A 1 108 ? 16.675 -3.046 -6.283 1.00 76.19 108 GLY A O 1
ATOM 792 N N . PHE A 1 109 ? 15.890 -1.010 -6.834 1.00 76.12 109 PHE A N 1
ATOM 793 C CA . PHE A 1 109 ? 17.136 -0.547 -7.453 1.00 76.12 109 PHE A CA 1
ATOM 794 C C . PHE A 1 109 ? 18.319 -0.542 -6.483 1.00 76.12 109 PHE A C 1
ATOM 796 O O . PHE A 1 109 ? 19.426 -0.915 -6.862 1.00 76.12 109 PHE A O 1
ATOM 803 N N . ILE A 1 110 ? 18.093 -0.185 -5.216 1.00 69.12 110 ILE A N 1
ATOM 804 C CA . ILE A 1 110 ? 19.170 -0.146 -4.217 1.00 69.12 110 ILE A CA 1
ATOM 805 C C . ILE A 1 110 ? 19.716 -1.555 -3.909 1.00 69.12 110 ILE A C 1
ATOM 807 O O . ILE A 1 110 ? 20.911 -1.711 -3.662 1.00 69.12 110 ILE A O 1
ATOM 811 N N . ARG A 1 111 ? 18.864 -2.587 -3.956 1.00 65.19 111 ARG A N 1
ATOM 812 C CA . ARG A 1 111 ? 19.248 -3.985 -3.684 1.00 65.19 111 ARG A CA 1
ATOM 813 C C . ARG A 1 111 ? 19.926 -4.685 -4.868 1.00 65.19 111 ARG A C 1
ATOM 815 O O . ARG A 1 111 ? 20.628 -5.663 -4.649 1.00 65.19 111 ARG A O 1
ATOM 822 N N . GLY A 1 112 ? 19.735 -4.197 -6.096 1.00 54.31 112 GLY A N 1
ATOM 823 C CA . GLY A 1 112 ? 20.157 -4.874 -7.331 1.00 54.31 112 GLY A CA 1
ATOM 824 C C . GLY A 1 112 ? 21.645 -4.782 -7.698 1.00 54.31 112 GLY A C 1
ATOM 825 O O . GLY A 1 112 ? 22.083 -5.494 -8.598 1.00 54.31 112 GLY A O 1
ATOM 826 N N . ASN A 1 113 ? 22.454 -3.952 -7.028 1.00 56.22 113 ASN A N 1
ATOM 827 C CA . ASN A 1 113 ? 23.881 -3.851 -7.355 1.00 56.22 113 ASN A CA 1
ATOM 828 C C . ASN A 1 113 ? 24.708 -4.915 -6.611 1.00 56.22 113 ASN A C 1
ATOM 830 O O . ASN A 1 113 ? 25.235 -4.643 -5.527 1.00 56.22 113 ASN A O 1
ATOM 834 N N . ASN A 1 114 ? 24.890 -6.078 -7.251 1.00 52.41 114 ASN A N 1
ATOM 835 C CA . ASN A 1 114 ? 25.888 -7.118 -6.939 1.00 52.41 114 ASN A CA 1
ATOM 836 C C . ASN A 1 114 ? 27.334 -6.613 -7.154 1.00 52.41 114 ASN A C 1
ATOM 838 O O . ASN A 1 114 ? 28.108 -7.172 -7.927 1.00 52.41 114 ASN A O 1
ATOM 842 N N . GLN A 1 115 ? 27.716 -5.519 -6.500 1.00 57.25 115 GLN A N 1
ATOM 843 C CA . GLN A 1 115 ? 29.123 -5.156 -6.372 1.00 57.25 115 GLN A CA 1
ATOM 844 C C . GLN A 1 115 ? 29.670 -5.853 -5.129 1.00 57.25 115 GLN A C 1
ATOM 846 O O . GLN A 1 115 ? 29.178 -5.638 -4.025 1.00 57.25 115 GLN A O 1
ATOM 851 N N . ASN A 1 116 ? 30.675 -6.704 -5.311 1.00 56.97 116 ASN A N 1
ATOM 852 C CA . ASN A 1 116 ? 31.370 -7.363 -4.212 1.00 56.97 116 ASN A CA 1
ATOM 853 C C . ASN A 1 116 ? 32.424 -6.395 -3.655 1.00 56.97 116 ASN A C 1
ATOM 855 O O . ASN A 1 116 ? 33.283 -5.924 -4.396 1.00 56.97 116 ASN A O 1
ATOM 859 N N . GLY A 1 117 ? 32.343 -6.062 -2.364 1.00 69.56 117 GLY A N 1
ATOM 860 C CA . GLY A 1 117 ? 33.316 -5.199 -1.684 1.00 69.56 117 GLY A CA 1
ATOM 861 C C . GLY A 1 117 ? 32.779 -4.578 -0.391 1.00 69.56 117 GLY A C 1
ATOM 862 O O . GLY A 1 117 ? 31.568 -4.455 -0.205 1.00 69.56 117 GLY A O 1
ATOM 863 N N . ALA A 1 118 ? 33.680 -4.146 0.498 1.00 66.19 118 ALA A N 1
ATOM 864 C CA . ALA A 1 118 ? 33.327 -3.564 1.801 1.00 66.19 118 ALA A CA 1
ATOM 865 C C . ALA A 1 118 ? 32.421 -2.318 1.681 1.00 66.19 118 ALA A C 1
ATOM 867 O O . ALA A 1 118 ? 31.474 -2.153 2.449 1.00 66.19 118 ALA A O 1
ATOM 868 N N . ALA A 1 119 ? 32.640 -1.482 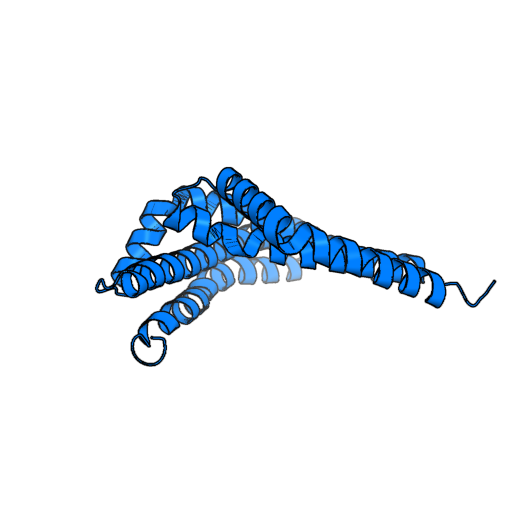0.659 1.00 64.50 119 ALA A N 1
ATOM 869 C CA . ALA A 1 119 ? 31.803 -0.311 0.383 1.00 64.50 119 ALA A CA 1
ATOM 870 C C . ALA A 1 119 ? 30.369 -0.683 -0.050 1.00 64.50 119 ALA A C 1
ATOM 872 O O . ALA A 1 119 ? 29.405 -0.008 0.317 1.00 64.50 119 ALA A O 1
ATOM 873 N N . ALA A 1 120 ? 30.206 -1.779 -0.795 1.00 68.31 120 ALA A N 1
ATOM 874 C CA . ALA A 1 120 ? 28.895 -2.267 -1.207 1.00 68.31 120 ALA A CA 1
ATOM 875 C C . ALA A 1 120 ? 28.138 -2.922 -0.041 1.00 68.31 120 ALA A C 1
ATOM 877 O O . ALA A 1 120 ? 26.936 -2.702 0.103 1.00 68.31 120 ALA A O 1
ATOM 878 N N . ALA A 1 121 ? 28.843 -3.644 0.837 1.00 68.06 121 ALA A N 1
ATOM 879 C CA . ALA A 1 121 ? 28.272 -4.177 2.072 1.00 68.06 121 ALA A CA 1
ATOM 880 C C . ALA A 1 121 ? 27.731 -3.053 2.974 1.00 68.06 121 ALA A C 1
ATOM 882 O O . ALA A 1 121 ? 26.586 -3.122 3.422 1.00 68.06 121 ALA A O 1
ATOM 883 N N . LEU A 1 122 ? 28.497 -1.970 3.157 1.00 70.75 122 LEU A N 1
ATOM 884 C CA . LEU A 1 122 ? 28.061 -0.812 3.942 1.00 70.75 122 LEU A CA 1
ATOM 885 C C . LEU A 1 122 ? 26.823 -0.129 3.335 1.00 70.75 122 LEU A C 1
ATOM 887 O O . LEU A 1 122 ? 25.869 0.173 4.055 1.00 70.75 122 LEU A O 1
ATOM 891 N N . ARG A 1 123 ? 26.793 0.058 2.006 1.00 70.31 123 ARG A N 1
ATOM 892 C CA . ARG A 1 123 ? 25.623 0.607 1.295 1.00 70.31 123 ARG A CA 1
ATOM 893 C C . ARG A 1 123 ? 24.383 -0.266 1.491 1.00 70.31 123 ARG A C 1
ATOM 895 O O . ARG A 1 123 ? 23.303 0.263 1.739 1.00 70.31 123 ARG A O 1
ATOM 902 N N . ASN A 1 124 ? 24.532 -1.586 1.399 1.00 74.00 124 ASN 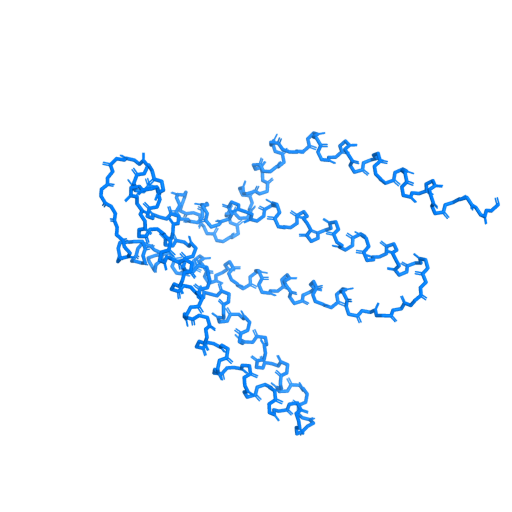A N 1
ATOM 903 C CA . ASN A 1 124 ? 23.422 -2.525 1.545 1.00 74.00 124 ASN A CA 1
ATOM 904 C C . ASN A 1 124 ? 22.865 -2.532 2.978 1.00 74.00 124 ASN A C 1
ATOM 906 O O . ASN A 1 124 ? 21.649 -2.579 3.153 1.00 74.00 124 ASN A O 1
ATOM 910 N N . ILE A 1 125 ? 23.726 -2.411 3.995 1.00 76.19 125 ILE A N 1
ATOM 911 C CA . ILE A 1 125 ? 23.306 -2.278 5.399 1.00 76.19 125 ILE A CA 1
ATOM 912 C C . ILE A 1 125 ? 22.552 -0.961 5.619 1.00 76.19 125 ILE A C 1
ATOM 914 O O . ILE A 1 125 ? 21.467 -0.962 6.201 1.00 76.19 125 ILE A O 1
ATOM 918 N N . ALA A 1 126 ? 23.080 0.158 5.115 1.00 75.00 126 ALA A N 1
ATOM 919 C CA . ALA A 1 126 ? 22.413 1.455 5.219 1.00 75.00 126 ALA A CA 1
ATOM 920 C C . ALA A 1 126 ? 21.041 1.441 4.524 1.00 75.00 126 ALA A C 1
ATOM 922 O O . ALA A 1 126 ? 20.044 1.888 5.094 1.00 75.00 126 ALA A O 1
ATOM 923 N N . ALA A 1 127 ? 20.970 0.858 3.326 1.00 78.06 127 ALA A N 1
ATOM 924 C CA . ALA A 1 127 ? 19.728 0.665 2.593 1.00 78.06 127 ALA A CA 1
ATOM 925 C C . ALA A 1 127 ? 18.724 -0.192 3.370 1.00 78.06 127 ALA A C 1
ATOM 927 O O . ALA A 1 127 ? 17.564 0.192 3.500 1.00 78.06 127 ALA A O 1
ATOM 928 N N . ALA A 1 128 ? 19.163 -1.321 3.932 1.00 78.31 128 ALA A N 1
ATOM 929 C CA . ALA A 1 128 ? 18.317 -2.179 4.755 1.00 78.31 128 ALA A CA 1
ATOM 930 C C . ALA A 1 128 ? 17.767 -1.428 5.979 1.00 78.31 128 ALA A C 1
ATOM 932 O O . ALA A 1 128 ? 16.584 -1.558 6.287 1.00 78.31 128 ALA A O 1
ATOM 933 N N . GLY A 1 129 ? 18.582 -0.583 6.620 1.00 81.75 129 GLY A N 1
ATOM 934 C CA . GLY A 1 129 ? 18.156 0.281 7.721 1.00 81.75 129 GLY A CA 1
ATOM 935 C C . GLY A 1 129 ? 17.082 1.289 7.304 1.00 81.75 129 GLY A C 1
ATOM 936 O O . GLY A 1 129 ? 16.052 1.400 7.967 1.00 81.75 129 GLY A O 1
ATOM 937 N N . VAL A 1 130 ? 17.270 1.979 6.175 1.00 81.62 130 VAL A N 1
ATOM 938 C CA . VAL A 1 130 ? 16.269 2.915 5.631 1.00 81.62 130 VAL A CA 1
ATOM 939 C C . VAL A 1 130 ? 14.962 2.196 5.292 1.00 81.62 130 VAL A C 1
ATOM 941 O O . VAL A 1 130 ? 13.888 2.696 5.618 1.00 81.62 130 VAL A O 1
ATOM 944 N N . LEU A 1 131 ? 15.031 1.007 4.689 1.00 82.56 131 LEU A N 1
ATOM 945 C CA . LEU A 1 131 ? 13.845 0.218 4.342 1.00 82.56 131 LEU A CA 1
ATOM 946 C C . LEU A 1 131 ? 13.116 -0.324 5.576 1.00 82.56 131 LEU A C 1
ATOM 948 O O . LEU A 1 131 ? 11.885 -0.324 5.610 1.00 82.56 131 LEU A O 1
ATOM 952 N N . ALA A 1 132 ? 13.853 -0.737 6.607 1.00 83.69 132 ALA A N 1
ATOM 953 C CA . ALA A 1 132 ? 13.270 -1.131 7.884 1.00 83.69 132 ALA A CA 1
ATOM 954 C C . ALA A 1 132 ? 12.556 0.055 8.548 1.00 83.69 132 ALA A C 1
ATOM 956 O O . ALA A 1 132 ? 11.399 -0.062 8.946 1.00 83.69 132 ALA A O 1
ATOM 957 N N . MET A 1 133 ? 13.205 1.223 8.585 1.00 83.31 133 MET A N 1
ATOM 958 C CA . MET A 1 133 ? 12.608 2.456 9.102 1.00 83.31 133 MET A CA 1
ATOM 959 C C . MET A 1 133 ? 11.360 2.861 8.320 1.00 83.31 133 MET A C 1
ATOM 961 O O . MET A 1 133 ? 10.356 3.224 8.925 1.00 83.31 133 MET A O 1
ATOM 965 N N . TRP A 1 134 ? 11.391 2.755 6.991 1.00 88.44 134 TRP A N 1
ATOM 966 C CA . TRP A 1 134 ? 10.225 2.994 6.146 1.00 88.44 134 TRP A CA 1
ATOM 967 C C . TRP A 1 134 ? 9.051 2.088 6.528 1.00 88.44 134 TRP A C 1
ATOM 969 O O . TRP A 1 134 ? 7.939 2.580 6.710 1.00 88.44 134 TRP A O 1
ATOM 979 N N . SER A 1 135 ? 9.289 0.788 6.717 1.00 86.75 135 SER A N 1
ATOM 980 C CA . SER A 1 135 ? 8.255 -0.164 7.144 1.00 86.75 135 SER A CA 1
ATOM 981 C C . SER A 1 135 ? 7.646 0.218 8.501 1.00 86.75 135 SER A C 1
ATOM 983 O O . SER A 1 135 ? 6.425 0.278 8.647 1.00 86.75 135 SER A O 1
ATOM 985 N N . LEU A 1 136 ? 8.487 0.587 9.475 1.00 85.88 136 LEU A N 1
ATOM 986 C CA . LEU A 1 136 ? 8.037 1.016 10.805 1.00 85.88 136 LEU A CA 1
ATOM 987 C C . LEU A 1 136 ? 7.218 2.310 10.754 1.00 85.88 136 LEU A C 1
ATOM 989 O O . LEU A 1 136 ? 6.156 2.402 11.367 1.00 85.88 136 LEU A O 1
ATOM 993 N N . ILE A 1 137 ? 7.692 3.303 9.998 1.00 86.69 137 ILE A N 1
ATOM 994 C CA . ILE A 1 137 ? 7.002 4.584 9.826 1.00 86.69 137 ILE A CA 1
ATOM 995 C C . ILE A 1 137 ? 5.669 4.381 9.121 1.00 86.69 137 ILE A C 1
ATOM 997 O O . ILE A 1 137 ? 4.730 5.110 9.406 1.00 86.69 137 ILE A O 1
ATOM 1001 N N . THR A 1 138 ? 5.560 3.433 8.194 1.00 89.94 138 THR A N 1
ATOM 1002 C CA . THR A 1 138 ? 4.366 3.298 7.351 1.00 89.94 138 THR A CA 1
ATOM 1003 C C . THR A 1 138 ? 3.307 2.354 7.901 1.00 89.94 138 THR A C 1
ATOM 1005 O O . THR A 1 138 ? 2.183 2.351 7.399 1.00 89.94 138 THR A O 1
ATOM 1008 N N . PHE A 1 139 ? 3.611 1.636 8.983 1.00 90.75 139 PHE A N 1
ATOM 1009 C CA . PHE A 1 139 ? 2.694 0.702 9.633 1.00 90.75 139 PHE A CA 1
ATOM 1010 C C . PHE A 1 139 ? 1.321 1.317 9.966 1.00 90.75 139 PHE A C 1
ATOM 1012 O O . PHE A 1 139 ? 0.290 0.693 9.722 1.00 90.75 139 PHE A O 1
ATOM 1019 N N . PHE A 1 140 ? 1.281 2.564 10.455 1.00 94.50 140 PHE A N 1
ATOM 1020 C CA . PHE A 1 140 ? 0.026 3.227 10.835 1.00 94.50 140 PHE A CA 1
ATOM 1021 C C . PHE A 1 140 ? -0.616 4.061 9.720 1.00 94.50 140 PHE A C 1
ATOM 1023 O O . PHE A 1 140 ? -1.653 4.680 9.949 1.00 94.50 140 PHE A O 1
ATOM 1030 N N . VAL A 1 141 ? -0.075 4.066 8.498 1.00 97.00 141 VAL A N 1
ATOM 1031 C CA . VAL A 1 141 ? -0.624 4.895 7.411 1.00 97.00 141 VAL A CA 1
ATOM 1032 C C . VAL A 1 141 ? -2.051 4.486 7.058 1.00 97.00 141 VAL A C 1
ATOM 1034 O O . VAL A 1 141 ? -2.933 5.338 7.006 1.00 97.00 141 VAL A O 1
ATOM 1037 N N . ILE A 1 142 ? -2.304 3.192 6.859 1.00 97.00 142 ILE A N 1
ATOM 1038 C CA . ILE A 1 142 ? -3.654 2.698 6.549 1.00 97.00 142 ILE A CA 1
ATOM 1039 C C . ILE A 1 142 ? -4.623 2.954 7.719 1.00 97.00 142 ILE A C 1
ATOM 1041 O O . ILE A 1 142 ? -5.695 3.501 7.459 1.00 97.00 142 ILE A O 1
ATOM 1045 N N . PRO A 1 143 ? -4.266 2.672 8.991 1.00 96.19 143 PRO A N 1
ATOM 1046 C CA . PRO A 1 143 ? -5.040 3.124 10.149 1.00 96.19 143 PRO A CA 1
ATOM 1047 C C . PRO A 1 143 ? -5.399 4.612 10.127 1.00 96.19 143 PRO A C 1
ATOM 1049 O O . PRO A 1 143 ? -6.572 4.951 10.255 1.00 96.19 143 PRO A O 1
ATOM 1052 N N . PHE A 1 144 ? -4.444 5.508 9.870 1.00 97.62 144 PHE A N 1
ATOM 1053 C CA . PHE A 1 144 ? -4.725 6.946 9.801 1.00 97.62 144 PHE A CA 1
ATOM 1054 C C . PHE A 1 144 ? -5.617 7.343 8.613 1.00 97.62 144 PHE A C 1
ATOM 1056 O O . PHE A 1 144 ? -6.404 8.284 8.720 1.00 97.62 144 PHE A O 1
ATOM 1063 N N . ILE A 1 145 ? -5.523 6.644 7.479 1.00 97.81 145 ILE A N 1
ATOM 1064 C CA . ILE A 1 145 ? -6.431 6.860 6.342 1.00 97.81 145 ILE A CA 1
ATOM 1065 C C . ILE A 1 145 ? -7.860 6.446 6.708 1.00 97.81 145 ILE A C 1
ATOM 1067 O O . ILE A 1 145 ? -8.815 7.167 6.411 1.00 97.81 145 ILE A O 1
ATOM 1071 N N . MET A 1 146 ? -8.003 5.279 7.336 1.00 97.88 146 MET A N 1
ATOM 1072 C CA . MET A 1 146 ? -9.300 4.658 7.585 1.00 97.88 146 MET A CA 1
ATOM 1073 C C . MET A 1 146 ? -10.034 5.258 8.783 1.00 97.88 146 MET A C 1
ATOM 1075 O O . MET A 1 146 ? -11.231 5.518 8.675 1.00 97.88 146 MET A O 1
ATOM 1079 N N . LEU A 1 147 ? -9.331 5.475 9.896 1.00 96.56 147 LEU A N 1
ATOM 1080 C CA . LEU A 1 147 ? -9.925 5.833 11.188 1.00 96.56 147 LEU A CA 1
ATOM 1081 C C . LEU A 1 147 ? -9.933 7.351 11.400 1.00 96.56 147 LEU A C 1
ATOM 1083 O O . LEU A 1 147 ? -10.976 7.947 11.646 1.00 96.56 147 LEU A O 1
ATOM 1087 N N . ASP A 1 148 ? -8.790 8.001 11.177 1.00 95.44 148 ASP A N 1
ATOM 1088 C CA . ASP A 1 148 ? -8.634 9.457 11.331 1.00 95.44 148 ASP A CA 1
ATOM 1089 C C . ASP A 1 148 ? -9.057 10.248 10.085 1.00 95.44 148 ASP A C 1
ATOM 1091 O O . ASP A 1 148 ? -8.937 11.477 10.033 1.00 95.44 148 ASP A O 1
ATOM 1095 N N . GLY A 1 149 ? -9.472 9.538 9.038 1.00 93.00 149 GLY A N 1
ATOM 1096 C CA . GLY A 1 149 ? -9.930 10.111 7.788 1.00 93.00 149 GLY A CA 1
ATOM 1097 C C . GLY A 1 149 ? -8.899 10.937 7.023 1.00 93.00 149 GLY A C 1
ATOM 1098 O O . GLY A 1 149 ? -9.291 11.799 6.233 1.00 93.00 149 GLY A O 1
ATOM 1099 N N . GLN A 1 150 ? -7.609 10.690 7.246 1.00 95.69 150 GLN A N 1
ATOM 1100 C CA . GLN A 1 150 ? -6.527 11.441 6.621 1.00 95.69 150 GLN A CA 1
ATOM 1101 C C . GLN A 1 150 ? -6.390 11.125 5.125 1.00 95.69 150 GLN A C 1
ATOM 1103 O O . GLN A 1 150 ? -6.591 9.996 4.677 1.00 95.69 150 GLN A O 1
ATOM 1108 N N . GLY A 1 151 ? -5.962 12.120 4.344 1.00 96.75 151 GLY A N 1
ATOM 1109 C CA . GLY A 1 151 ? -5.392 11.868 3.017 1.00 96.75 151 GLY A CA 1
ATOM 1110 C C . GLY A 1 151 ? -4.036 11.159 3.126 1.00 96.75 151 GLY A C 1
ATOM 1111 O O . GLY A 1 151 ? -3.406 11.181 4.183 1.00 96.75 151 GLY A O 1
ATOM 1112 N N . SER A 1 152 ? -3.536 10.579 2.031 1.00 96.00 152 SER A N 1
ATOM 1113 C CA . SER A 1 152 ? -2.322 9.740 2.032 1.00 96.00 152 SER A CA 1
ATOM 1114 C C . SER A 1 152 ? -1.104 10.442 2.644 1.00 96.00 152 SER A C 1
ATOM 1116 O O . SER A 1 152 ? -0.423 9.887 3.501 1.00 96.00 152 SER A O 1
ATOM 1118 N N . ILE A 1 153 ? -0.858 11.700 2.261 1.00 96.38 153 ILE A N 1
ATOM 1119 C CA . ILE A 1 153 ? 0.269 12.491 2.782 1.00 96.38 153 ILE A CA 1
ATOM 1120 C C . ILE A 1 153 ? 0.068 12.822 4.268 1.00 96.38 153 ILE A C 1
ATOM 1122 O O . ILE A 1 153 ? 1.012 12.740 5.053 1.00 96.38 153 ILE A O 1
ATOM 1126 N N . GLY A 1 154 ? -1.155 13.186 4.666 1.00 96.88 154 GLY A N 1
ATOM 1127 C CA . GLY A 1 154 ? -1.488 13.476 6.064 1.00 96.88 154 GLY A CA 1
ATOM 1128 C C . GLY A 1 154 ? -1.291 12.254 6.960 1.00 96.88 154 GLY A C 1
ATOM 1129 O O . GLY A 1 154 ? -0.683 12.360 8.023 1.00 96.88 154 GLY A O 1
ATOM 1130 N N . ALA A 1 155 ? -1.706 11.082 6.481 1.00 97.06 155 ALA A N 1
ATOM 1131 C CA . ALA A 1 155 ? -1.528 9.812 7.167 1.00 97.06 155 ALA A CA 1
ATOM 1132 C C . ALA A 1 155 ? -0.047 9.461 7.359 1.00 97.06 155 ALA A C 1
ATOM 1134 O O . ALA A 1 155 ? 0.349 9.105 8.464 1.00 97.06 155 ALA A O 1
ATOM 1135 N N . ILE A 1 156 ? 0.793 9.643 6.333 1.00 96.00 156 ILE A N 1
ATOM 1136 C CA . ILE A 1 156 ? 2.250 9.448 6.446 1.00 96.00 156 ILE A CA 1
ATOM 1137 C C . ILE A 1 156 ? 2.850 10.399 7.483 1.00 96.00 156 ILE A C 1
ATOM 1139 O O . ILE A 1 156 ? 3.621 9.964 8.336 1.00 96.00 156 ILE A O 1
ATOM 1143 N N . LYS A 1 157 ? 2.474 11.683 7.455 1.00 95.44 157 LYS A N 1
ATOM 1144 C CA . LYS A 1 157 ? 2.968 12.672 8.425 1.00 95.44 157 LYS A CA 1
ATOM 1145 C C . LYS A 1 157 ? 2.577 12.310 9.859 1.00 95.44 157 LYS A C 1
ATOM 1147 O O . LYS A 1 157 ? 3.432 12.362 10.739 1.00 95.44 157 LYS A O 1
ATOM 1152 N N . LYS A 1 158 ? 1.322 11.911 10.094 1.00 95.25 158 LYS A N 1
ATOM 1153 C CA . LYS A 1 158 ? 0.864 11.450 11.414 1.00 95.25 158 LYS A CA 1
ATOM 1154 C C . LYS A 1 158 ? 1.576 10.173 11.855 1.00 95.25 158 LYS A C 1
ATOM 1156 O O . LYS A 1 158 ? 2.033 10.100 12.990 1.00 95.25 158 LYS A O 1
ATOM 1161 N N . SER A 1 159 ? 1.732 9.211 10.949 1.00 94.44 159 SER A N 1
ATOM 1162 C CA . SER A 1 159 ? 2.436 7.955 11.212 1.00 94.44 159 SER A CA 1
ATOM 1163 C C . SER A 1 159 ? 3.900 8.193 11.589 1.00 94.44 159 SER A C 1
ATOM 1165 O O . SER A 1 159 ? 4.389 7.647 12.575 1.00 94.44 159 SER A O 1
ATOM 1167 N N . PHE A 1 160 ? 4.573 9.109 10.889 1.00 92.44 160 PHE A N 1
ATOM 1168 C CA . PHE A 1 160 ? 5.927 9.540 11.224 1.00 92.44 160 PHE A CA 1
ATOM 1169 C C . PHE A 1 160 ? 6.009 10.267 12.572 1.00 92.44 160 PHE A C 1
ATOM 1171 O O . PHE A 1 160 ? 6.914 9.993 13.360 1.00 92.44 160 PHE A O 1
ATOM 1178 N N . ALA A 1 161 ? 5.075 11.179 12.859 1.00 92.44 161 ALA A N 1
ATOM 1179 C CA . ALA A 1 161 ? 5.036 11.899 14.130 1.00 92.44 161 ALA A CA 1
ATOM 1180 C C . ALA A 1 161 ? 4.845 10.940 15.316 1.00 92.44 161 ALA A C 1
ATOM 1182 O O . ALA A 1 161 ? 5.602 11.011 16.284 1.00 92.44 161 ALA A O 1
ATOM 1183 N N . LEU A 1 162 ? 3.906 9.995 15.196 1.00 91.50 162 LEU A N 1
ATOM 1184 C CA . LEU A 1 162 ? 3.654 8.971 16.207 1.00 91.50 162 LEU A CA 1
ATOM 1185 C C . LEU A 1 162 ? 4.869 8.055 16.396 1.00 91.50 162 LEU A C 1
ATOM 1187 O O . LEU A 1 162 ? 5.265 7.769 17.526 1.00 91.50 162 LEU A O 1
ATOM 1191 N N . PHE A 1 163 ? 5.497 7.625 15.300 1.00 88.31 163 PHE A N 1
ATOM 1192 C CA . PHE A 1 163 ? 6.728 6.843 15.362 1.00 88.31 163 PHE A CA 1
ATOM 1193 C C . PHE A 1 163 ? 7.836 7.604 16.106 1.00 88.31 163 PHE A C 1
ATOM 1195 O O . PHE A 1 163 ? 8.464 7.054 17.009 1.00 88.31 163 PHE A O 1
ATOM 1202 N N . LYS A 1 164 ? 8.050 8.884 15.779 1.00 86.12 164 LYS A N 1
ATOM 1203 C CA . LYS A 1 164 ? 9.056 9.729 16.437 1.00 86.12 164 LYS A CA 1
ATOM 1204 C C . LYS A 1 164 ? 8.784 9.878 17.936 1.00 86.12 164 LYS A C 1
ATOM 1206 O O . LYS A 1 164 ? 9.729 9.816 18.717 1.00 86.12 164 LYS A O 1
ATOM 1211 N N . GLU A 1 165 ? 7.524 10.048 18.329 1.00 88.25 165 GLU A N 1
ATOM 1212 C CA . GLU A 1 165 ? 7.115 10.157 19.733 1.00 88.25 165 GLU A CA 1
ATOM 1213 C C . GLU A 1 165 ? 7.375 8.859 20.509 1.00 88.25 165 GLU A C 1
ATOM 1215 O O . GLU A 1 165 ? 7.966 8.890 21.585 1.00 88.25 165 GLU A O 1
ATOM 1220 N N . LYS A 1 166 ? 6.953 7.711 19.964 1.00 85.12 166 LYS A N 1
ATOM 1221 C CA . LYS A 1 166 ? 6.991 6.428 20.683 1.00 85.12 166 LYS A CA 1
ATOM 1222 C C . LYS A 1 166 ? 8.345 5.721 20.613 1.00 85.12 166 LYS A C 1
ATOM 1224 O O . LYS A 1 166 ? 8.740 5.074 21.576 1.00 85.12 166 LYS A O 1
ATOM 1229 N N . TRP A 1 167 ? 9.052 5.839 19.491 1.00 74.81 167 TRP A N 1
ATOM 1230 C CA . TRP A 1 167 ? 10.245 5.037 19.185 1.00 74.81 167 TRP A CA 1
ATOM 1231 C C . TRP A 1 167 ? 11.503 5.873 18.954 1.00 74.81 167 TRP A C 1
ATOM 1233 O O . TRP A 1 167 ? 12.597 5.309 18.875 1.00 74.81 167 TRP A O 1
ATOM 1243 N N . GLY A 1 168 ? 11.387 7.203 18.870 1.00 68.44 168 GLY A N 1
ATOM 1244 C CA . GLY A 1 168 ? 12.520 8.082 18.590 1.00 68.44 168 GLY A CA 1
ATOM 1245 C C . GLY A 1 168 ? 13.665 7.895 19.588 1.00 68.44 168 GLY A C 1
ATOM 1246 O O . GLY A 1 168 ? 14.797 7.634 19.194 1.00 68.44 168 GLY A O 1
ATOM 1247 N N . THR A 1 169 ? 13.396 7.943 20.889 1.00 66.81 169 THR A N 1
ATOM 1248 C CA . THR A 1 169 ? 14.459 7.854 21.907 1.00 66.81 169 THR A CA 1
ATOM 1249 C C . THR A 1 169 ? 15.164 6.493 21.942 1.00 66.81 169 THR A C 1
ATOM 1251 O O . THR A 1 169 ? 16.376 6.444 22.143 1.00 66.81 169 THR A O 1
ATOM 1254 N N . GLN A 1 170 ? 14.448 5.392 21.693 1.00 63.84 170 GLN A N 1
ATOM 1255 C CA . GLN A 1 170 ? 14.994 4.031 21.772 1.00 63.84 170 GLN A CA 1
ATOM 1256 C C . GLN A 1 170 ? 15.750 3.615 20.499 1.00 63.84 170 GLN A C 1
ATOM 1258 O O . GLN A 1 170 ? 16.849 3.062 20.583 1.00 63.84 170 GLN A O 1
ATOM 1263 N N . ILE A 1 171 ? 15.220 3.925 19.311 1.00 61.22 171 ILE A N 1
ATOM 1264 C CA . ILE A 1 171 ? 15.840 3.519 18.040 1.00 61.22 171 ILE A CA 1
ATOM 1265 C C . ILE A 1 171 ? 17.067 4.379 17.715 1.00 61.22 171 ILE A C 1
ATOM 1267 O O . ILE A 1 171 ? 18.096 3.834 17.313 1.00 61.22 171 ILE A O 1
ATOM 1271 N N . PHE A 1 172 ? 17.035 5.693 17.972 1.00 55.97 172 PHE A N 1
ATOM 1272 C CA . PHE A 1 172 ? 18.228 6.533 17.795 1.00 55.97 172 PHE A CA 1
ATOM 1273 C C . PHE A 1 172 ? 19.342 6.198 18.809 1.00 55.97 172 PHE A C 1
ATOM 1275 O O . PHE A 1 172 ? 20.514 6.416 18.511 1.00 55.97 172 PHE A O 1
ATOM 1282 N N . GLY A 1 173 ? 19.016 5.609 19.968 1.00 56.44 173 GLY A N 1
ATOM 1283 C CA . GLY A 1 173 ? 20.001 5.062 20.912 1.00 56.44 173 GLY A CA 1
ATOM 1284 C C . GLY A 1 173 ? 20.666 3.771 20.413 1.00 56.44 173 GLY A C 1
ATOM 1285 O O . GLY A 1 173 ? 21.891 3.659 20.436 1.00 56.44 173 GLY A O 1
ATOM 1286 N N . GLY A 1 174 ? 19.876 2.823 19.894 1.00 58.50 174 GLY A N 1
ATOM 1287 C CA . GLY A 1 174 ? 20.367 1.538 19.376 1.00 58.50 174 GLY A CA 1
ATOM 1288 C C . GLY A 1 174 ? 21.150 1.642 18.062 1.00 58.50 174 GLY A C 1
ATOM 1289 O O . GLY A 1 174 ? 22.166 0.969 17.900 1.00 58.50 174 GLY A O 1
ATOM 1290 N N . VAL A 1 175 ? 20.751 2.538 17.151 1.00 58.38 175 VAL A N 1
ATOM 1291 C CA . VAL A 1 175 ? 21.472 2.792 15.886 1.00 58.38 175 VAL A CA 1
ATOM 1292 C C . VAL A 1 175 ? 22.867 3.378 16.137 1.00 58.38 175 VAL A C 1
ATOM 1294 O O . VAL A 1 175 ? 23.797 3.063 15.400 1.00 58.38 175 VAL A O 1
ATOM 1297 N N . ARG A 1 176 ? 23.063 4.161 17.210 1.00 56.56 176 ARG A N 1
ATOM 1298 C CA . ARG A 1 176 ? 24.397 4.642 17.616 1.00 56.56 176 ARG A CA 1
ATOM 1299 C C . ARG A 1 176 ? 25.299 3.495 18.065 1.00 56.56 176 ARG A C 1
ATOM 1301 O O . ARG A 1 176 ? 26.455 3.447 17.666 1.00 56.56 176 ARG A O 1
ATOM 1308 N N . ILE A 1 177 ? 24.772 2.562 18.856 1.00 59.53 177 ILE A N 1
ATOM 1309 C CA . ILE A 1 177 ? 25.534 1.413 19.366 1.00 59.53 177 ILE A CA 1
ATOM 1310 C C . ILE A 1 177 ? 25.852 0.436 18.226 1.00 59.53 177 ILE A C 1
ATOM 1312 O O . ILE A 1 177 ? 27.009 0.073 18.042 1.00 59.53 177 ILE A O 1
ATOM 1316 N N . GLY A 1 178 ? 24.862 0.080 17.402 1.00 61.38 178 GLY A N 1
ATOM 1317 C CA . GLY A 1 178 ? 25.057 -0.789 16.238 1.00 61.38 178 GLY A CA 1
ATOM 1318 C C . GLY A 1 178 ? 25.948 -0.167 15.159 1.00 61.38 178 GLY A C 1
ATOM 1319 O O . GLY A 1 178 ? 26.766 -0.865 14.570 1.00 61.38 178 GLY A O 1
ATOM 1320 N N . GLY A 1 179 ? 25.852 1.149 14.943 1.00 63.28 179 GLY A N 1
ATOM 1321 C CA . GLY A 1 179 ? 26.732 1.893 14.040 1.00 63.28 179 GLY A CA 1
ATOM 1322 C C . GLY A 1 179 ? 28.180 1.939 14.529 1.00 63.28 179 GLY A C 1
ATOM 1323 O O . GLY A 1 179 ? 29.091 1.727 13.735 1.00 63.28 179 GLY A O 1
ATOM 1324 N N . MET A 1 180 ? 28.409 2.134 15.833 1.00 59.38 180 MET A N 1
ATOM 1325 C CA . MET A 1 180 ? 29.752 2.057 16.422 1.00 59.38 180 MET A CA 1
ATOM 1326 C C . MET A 1 180 ? 30.323 0.639 16.357 1.00 59.38 180 MET A C 1
ATOM 1328 O O . MET A 1 180 ? 31.471 0.476 15.965 1.00 59.38 180 MET A O 1
ATOM 1332 N N . ILE A 1 181 ? 29.533 -0.391 16.671 1.00 61.66 181 ILE A N 1
ATOM 1333 C CA . ILE A 1 181 ? 29.972 -1.791 16.566 1.00 61.66 181 ILE A CA 1
ATOM 1334 C C . ILE A 1 181 ? 30.260 -2.157 15.103 1.00 61.66 181 ILE A C 1
ATOM 1336 O O . ILE A 1 181 ? 31.274 -2.787 14.821 1.00 61.66 181 ILE A O 1
ATOM 1340 N N . GLY A 1 182 ? 29.427 -1.719 14.156 1.00 62.94 182 GLY A N 1
ATOM 1341 C CA . GLY A 1 182 ? 29.660 -1.902 12.721 1.00 62.94 182 GLY A CA 1
ATOM 1342 C C . GLY A 1 182 ? 30.944 -1.221 12.239 1.00 62.94 182 GLY A C 1
ATOM 1343 O O . GLY A 1 182 ? 31.725 -1.829 11.518 1.00 62.94 182 GLY A O 1
ATOM 1344 N N . LEU A 1 183 ? 31.217 0.006 12.691 1.00 62.81 183 LEU A N 1
ATOM 1345 C CA . LEU A 1 183 ? 32.476 0.696 12.395 1.00 62.81 183 LEU A CA 1
ATOM 1346 C C . LEU A 1 183 ? 33.680 -0.028 13.013 1.00 62.81 183 LEU A C 1
ATOM 1348 O O . LEU A 1 183 ? 34.661 -0.263 12.319 1.00 62.81 183 LEU A O 1
ATOM 1352 N N . VAL A 1 184 ? 33.594 -0.441 14.281 1.00 66.50 184 VAL A N 1
ATOM 1353 C CA . VAL A 1 184 ? 34.681 -1.131 15.001 1.00 66.50 184 VAL A CA 1
ATOM 1354 C C . VAL A 1 184 ? 34.969 -2.524 14.430 1.00 66.50 184 VAL A C 1
ATOM 1356 O O . VAL A 1 184 ? 36.119 -2.943 14.423 1.00 66.50 184 VAL A O 1
ATOM 1359 N N . THR A 1 185 ? 33.960 -3.237 13.926 1.00 60.56 185 THR A N 1
ATOM 1360 C CA . THR A 1 185 ? 34.117 -4.581 13.330 1.00 60.56 185 THR A CA 1
ATOM 1361 C C . THR A 1 185 ? 34.581 -4.561 11.874 1.00 60.56 185 THR A C 1
ATOM 1363 O O . THR A 1 185 ? 35.152 -5.547 11.417 1.00 60.56 185 THR A O 1
ATOM 1366 N N . ILE A 1 186 ? 34.395 -3.448 11.157 1.00 61.78 186 ILE A N 1
ATOM 1367 C CA . ILE A 1 186 ? 34.940 -3.232 9.806 1.00 61.78 186 ILE A CA 1
ATOM 1368 C C . ILE A 1 186 ? 36.363 -2.631 9.863 1.00 61.78 186 ILE A C 1
ATOM 1370 O O . ILE A 1 186 ? 37.139 -2.820 8.931 1.00 61.78 186 ILE A O 1
ATOM 1374 N N . LEU A 1 187 ? 36.728 -1.958 10.965 1.00 58.56 187 LEU A N 1
ATOM 1375 C CA . LEU A 1 187 ? 38.046 -1.351 11.214 1.00 58.56 187 LEU A CA 1
ATOM 1376 C C . LEU A 1 187 ? 39.104 -2.188 11.995 1.00 58.56 187 LEU A C 1
ATOM 1378 O O . LEU A 1 187 ? 40.095 -1.586 12.403 1.00 58.56 187 LEU A O 1
ATOM 1382 N N . PRO A 1 188 ? 39.030 -3.517 12.224 1.00 51.56 188 PRO A N 1
ATOM 1383 C CA . PRO A 1 188 ? 40.178 -4.274 12.713 1.00 51.56 188 PRO A CA 1
ATOM 1384 C C . PRO A 1 188 ? 40.978 -4.768 11.500 1.00 51.56 188 PRO A C 1
ATOM 1386 O O . PRO A 1 188 ? 40.879 -5.924 11.095 1.00 51.56 188 PRO A O 1
ATOM 1389 N N . GLY A 1 189 ? 41.715 -3.858 10.863 1.00 54.03 189 GLY A N 1
ATOM 1390 C CA . GLY A 1 189 ? 42.499 -4.166 9.664 1.00 54.03 189 GLY A CA 1
ATOM 1391 C C . GLY A 1 189 ? 43.283 -2.990 9.077 1.00 54.03 189 GLY A C 1
ATOM 1392 O O . GLY A 1 189 ? 43.517 -2.985 7.871 1.00 54.03 189 GLY A O 1
ATOM 1393 N N . ALA A 1 190 ? 43.651 -2.002 9.897 1.00 38.66 190 ALA A N 1
ATOM 1394 C CA . ALA A 1 190 ? 44.592 -0.937 9.549 1.00 38.66 190 ALA A CA 1
ATOM 1395 C C . ALA A 1 190 ? 45.706 -0.878 10.597 1.00 38.66 190 ALA A C 1
ATOM 1397 O O . ALA A 1 190 ? 45.378 -1.076 11.791 1.00 38.66 190 ALA A O 1
#

Sequence (190 aa):
MIRENRYLLAFPVIGFLASLIPLAIFWIPAGLLWLNDQTAAGIALAVIGTFANQIVLSIASGGLVAAADTELSGGDSSIRHGIARSLARIVPLIGWALIATVVNVIAGFIRGNNQNGAAAALRNIAAAGVLAMWSLITFFVIPFIMLDGQGSIGAIKKSFALFKEKWGTQIFGGVRIGGMIGLVTILPGA

Secondary structure (DSSP, 8-state):
-TTT-GGGGHHHHHHHHHHHHHIIIIIHHHHHHHHTT-HHHHHHHHHHHHHHHHHHHHHHHHHHHHHHHHHHTT----HHHHHHHHHTTHHHHHHHHHHHHHHHHHHHHHH-----SHHHHHHHHHHHHHHHHHHHHHTTHHHHHHTS---HHHHHHHHHHHHHHHHHHHHHHHHHHHHHHHHHHH-S--

Radius of gyration: 20.24 Å; chains: 1; bounding box: 66×30×49 Å

pLDDT: mean 86.03, std 14.53, range [38.66, 97.94]